Protein AF-A0A3T0RZ66-F1 (afdb_monomer_lite)

Sequence (258 aa):
MSVFRSTRFDDNSTLAEIRDDPDTGTRKLQRGSDPKAVAAVQNALYDLHWAQRFPQENHYPSRLRFVDGDFGPVTAASALALKTRYNIRFPPDDPRGILDGFVGPRTLDRIDRQISHRDDMRVVIISKAGALQDADAPVRLFDEGEEPPPLTPWLGTGPYLYWWTNWDDPTGTVTGLIVAGAADDVFEVHGPILQTWWQAQGAGGPFGPATSDVEPDGSGGFRSTFVNGSISVDPSATVTVKLGPVAYQPPGDDAVFA

InterPro domains:
  IPR036366 PGBD superfamily [G3DSA:1.10.101.10] (21-120)

pLDDT: mean 75.62, std 19.69, range [24.58, 97.19]

Structure (mmCIF, N/CA/C/O backbone):
data_AF-A0A3T0RZ66-F1
#
_entry.id   AF-A0A3T0RZ66-F1
#
loop_
_atom_site.group_PDB
_atom_site.id
_atom_site.type_symbol
_atom_site.label_atom_id
_atom_site.label_alt_id
_atom_site.label_comp_id
_atom_site.label_asym_id
_atom_site.label_entity_id
_atom_site.label_seq_id
_atom_site.pdbx_PDB_ins_code
_atom_site.Cartn_x
_atom_site.Cartn_y
_atom_site.Cartn_z
_atom_site.occupancy
_atom_site.B_iso_or_equiv
_atom_site.auth_seq_id
_atom_site.auth_comp_id
_atom_site.auth_asym_id
_atom_site.auth_atom_id
_atom_site.pdbx_PDB_model_num
ATOM 1 N N . MET A 1 1 ? -19.093 -15.865 11.563 1.00 58.44 1 MET A N 1
ATOM 2 C CA . MET A 1 1 ? -18.140 -14.818 11.986 1.00 58.44 1 MET A CA 1
ATOM 3 C C . MET A 1 1 ? -17.212 -14.574 10.817 1.00 58.44 1 MET A C 1
ATOM 5 O O . MET A 1 1 ? -16.774 -15.560 10.231 1.00 58.44 1 MET A O 1
ATOM 9 N N . SER A 1 2 ? -17.008 -13.319 10.409 1.00 72.50 2 SER A N 1
ATOM 10 C CA . SER A 1 2 ? -15.963 -13.023 9.424 1.00 72.50 2 SER A CA 1
ATOM 11 C C . SER A 1 2 ? -14.600 -13.168 10.105 1.00 72.50 2 SER A C 1
ATOM 13 O O . SER A 1 2 ? -14.517 -13.134 11.329 1.00 72.50 2 SER A O 1
ATOM 15 N N . VAL A 1 3 ? -13.547 -13.418 9.337 1.00 87.19 3 VAL A N 1
ATOM 16 C CA . VAL A 1 3 ? -12.165 -13.486 9.837 1.00 87.19 3 VAL A CA 1
ATOM 17 C C . VAL A 1 3 ? -11.423 -12.280 9.268 1.00 87.19 3 VAL A C 1
ATOM 19 O O . VAL A 1 3 ? -11.844 -11.736 8.242 1.00 87.19 3 VAL A O 1
ATOM 22 N N . PHE A 1 4 ? -10.375 -11.817 9.949 1.00 92.69 4 PHE A N 1
ATOM 23 C CA . PHE A 1 4 ? -9.489 -10.816 9.360 1.00 92.69 4 PHE A CA 1
ATOM 24 C C . PHE A 1 4 ? -8.801 -11.384 8.119 1.00 92.69 4 PHE A C 1
ATOM 26 O O . PHE A 1 4 ? -8.606 -12.593 7.999 1.00 92.69 4 PHE A O 1
ATOM 33 N N . ARG A 1 5 ? -8.484 -10.510 7.164 1.00 92.75 5 ARG A N 1
ATOM 34 C CA . ARG A 1 5 ? -7.697 -10.890 5.984 1.00 92.75 5 ARG A CA 1
ATOM 35 C C . ARG A 1 5 ? -6.219 -10.934 6.340 1.00 92.75 5 ARG A C 1
ATOM 37 O O . ARG A 1 5 ? -5.508 -11.829 5.904 1.00 92.75 5 ARG A O 1
ATOM 44 N N . SER A 1 6 ? -5.778 -9.981 7.158 1.00 88.12 6 SER A N 1
ATOM 45 C CA . SER A 1 6 ? -4.421 -9.943 7.676 1.00 88.12 6 SER A CA 1
ATOM 46 C C . SER A 1 6 ? -4.288 -10.765 8.951 1.00 88.12 6 SER A C 1
ATOM 48 O O . SER A 1 6 ? -4.983 -10.523 9.939 1.00 88.12 6 SER A O 1
ATOM 50 N N . THR A 1 7 ? -3.278 -11.631 8.975 1.00 91.12 7 THR A N 1
ATOM 51 C CA . THR A 1 7 ? -2.904 -12.411 10.164 1.00 91.12 7 THR A CA 1
ATOM 52 C C . THR A 1 7 ? -2.431 -11.548 11.334 1.00 91.12 7 THR A C 1
ATOM 54 O O . THR A 1 7 ? -2.386 -11.997 12.477 1.00 91.12 7 THR A O 1
ATOM 57 N N . ARG A 1 8 ? -2.122 -10.268 11.086 1.00 88.44 8 ARG A N 1
ATOM 58 C CA . ARG A 1 8 ? -1.682 -9.304 12.107 1.00 88.44 8 ARG A CA 1
ATOM 59 C C . ARG A 1 8 ? -2.741 -9.008 13.171 1.00 88.44 8 ARG A C 1
ATOM 61 O O . ARG A 1 8 ? -2.404 -8.432 14.205 1.00 88.44 8 ARG A O 1
ATOM 68 N N . PHE A 1 9 ? -4.004 -9.350 12.916 1.00 94.00 9 PHE A N 1
ATOM 69 C CA . PHE A 1 9 ? -5.124 -9.087 13.822 1.00 94.00 9 PHE A CA 1
ATOM 70 C C . PHE A 1 9 ? -5.742 -10.355 14.429 1.00 94.00 9 PHE A C 1
ATOM 72 O O . PHE A 1 9 ? -6.618 -10.229 15.286 1.00 94.00 9 PHE A O 1
ATOM 79 N N . ASP A 1 10 ? -5.290 -11.550 14.035 1.00 86.44 10 ASP A N 1
ATOM 80 C CA . ASP A 1 10 ? -5.934 -12.825 14.388 1.00 86.44 10 ASP A CA 1
ATOM 81 C C . ASP A 1 10 ? -5.958 -13.099 15.899 1.00 86.44 10 ASP A C 1
ATOM 83 O O . ASP A 1 10 ? -6.960 -13.579 16.428 1.00 86.44 10 ASP A O 1
ATOM 87 N N . ASP A 1 11 ? -4.907 -12.700 16.617 1.00 87.31 11 ASP A N 1
ATOM 88 C CA . ASP A 1 11 ? -4.775 -12.929 18.062 1.00 87.31 11 ASP A CA 1
ATOM 89 C C . ASP A 1 11 ? -5.405 -11.818 18.928 1.00 87.31 11 ASP A C 1
ATOM 91 O O . ASP A 1 11 ? -5.126 -11.716 20.128 1.00 87.31 11 ASP A O 1
ATOM 95 N N . ASN A 1 12 ? -6.244 -10.948 18.349 1.00 93.50 12 ASN A N 1
ATOM 96 C CA . ASN A 1 12 ? -6.824 -9.810 19.061 1.00 93.50 12 ASN A CA 1
ATOM 97 C C . ASN A 1 12 ? -8.358 -9.873 19.172 1.00 93.50 12 ASN A C 1
ATOM 99 O O . ASN A 1 12 ? -9.094 -9.474 18.267 1.00 93.50 12 ASN A O 1
ATOM 103 N N . SER A 1 13 ? -8.849 -10.302 20.340 1.00 94.06 13 SER A N 1
ATOM 104 C CA . SER A 1 13 ? -10.288 -10.401 20.622 1.00 94.06 13 SER A CA 1
ATOM 105 C C . SER A 1 13 ? -11.006 -9.048 20.587 1.00 94.06 13 SER A C 1
ATOM 107 O O . SER A 1 13 ? -12.122 -8.974 20.083 1.00 94.06 13 SER A O 1
ATOM 109 N N . THR A 1 14 ? -10.368 -7.968 21.054 1.00 95.62 14 THR A N 1
ATOM 110 C CA . THR A 1 14 ?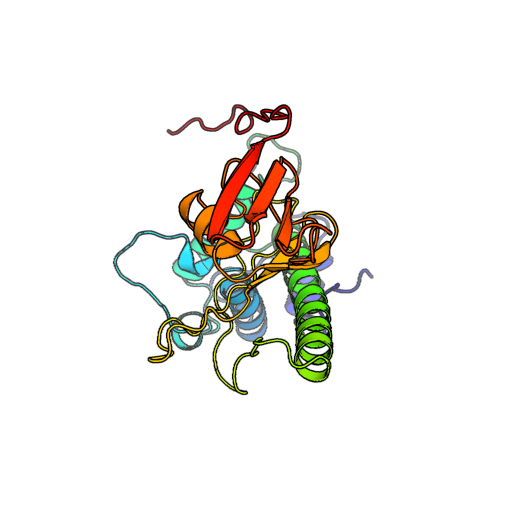 -10.936 -6.608 21.016 1.00 95.62 14 THR A CA 1
ATOM 111 C C . THR A 1 14 ? -11.181 -6.157 19.574 1.00 95.62 14 THR A C 1
ATOM 113 O O . THR A 1 14 ? -12.242 -5.625 19.252 1.00 95.62 14 THR A O 1
ATOM 116 N N . LEU A 1 15 ? -10.217 -6.391 18.678 1.00 96.19 15 LEU A N 1
ATOM 117 C CA . LEU A 1 15 ? -10.375 -6.088 17.257 1.00 96.19 15 LEU A CA 1
ATOM 118 C C . LEU A 1 15 ? -11.465 -6.958 16.626 1.00 96.19 15 LEU A C 1
ATOM 120 O O . LEU A 1 15 ? -12.277 -6.434 15.865 1.00 96.19 15 LEU A O 1
ATOM 124 N N . ALA A 1 16 ? -11.531 -8.249 16.965 1.00 94.75 16 ALA A N 1
ATOM 125 C CA . ALA A 1 16 ? -12.594 -9.133 16.487 1.00 94.75 16 ALA A CA 1
ATOM 126 C C . ALA A 1 16 ? -13.989 -8.636 16.911 1.00 94.75 16 ALA A C 1
ATOM 128 O O . ALA A 1 16 ? -14.910 -8.610 16.096 1.00 94.75 16 ALA A O 1
ATOM 129 N N . GLU A 1 17 ? -14.137 -8.157 18.149 1.00 94.06 17 GLU A N 1
ATOM 130 C CA . GLU A 1 17 ? -15.383 -7.559 18.634 1.00 94.06 17 GLU A CA 1
ATOM 131 C C . GLU A 1 17 ? -15.761 -6.275 17.888 1.00 94.06 17 GLU A C 1
ATOM 133 O O . GLU A 1 17 ? -16.946 -6.077 17.610 1.00 94.06 17 GLU A O 1
ATOM 138 N N . ILE A 1 18 ? -14.786 -5.412 17.575 1.00 94.19 18 ILE A N 1
ATOM 139 C CA . ILE A 1 18 ? -14.999 -4.186 16.788 1.00 94.19 18 ILE A CA 1
ATOM 140 C C . ILE A 1 18 ? -15.399 -4.530 15.354 1.00 94.19 18 ILE A C 1
ATOM 142 O O . ILE A 1 18 ? -16.318 -3.918 14.824 1.00 94.19 18 ILE A O 1
ATOM 146 N N . ARG A 1 19 ? -14.733 -5.503 14.727 1.00 92.69 19 ARG A N 1
ATOM 147 C CA . ARG A 1 19 ? -15.047 -5.976 13.370 1.00 92.69 19 ARG A CA 1
ATOM 148 C C . ARG A 1 19 ? -16.477 -6.506 13.275 1.00 92.69 19 ARG A C 1
ATOM 150 O O . ARG A 1 19 ? -17.152 -6.242 12.286 1.00 92.69 19 ARG A O 1
ATOM 157 N N . ASP A 1 20 ? -16.918 -7.250 14.286 1.00 91.69 20 ASP A N 1
ATOM 158 C CA . ASP A 1 20 ? -18.245 -7.870 14.317 1.00 91.69 20 ASP A CA 1
ATOM 159 C C . ASP A 1 20 ? -19.357 -6.898 14.776 1.00 91.69 20 ASP A C 1
ATOM 161 O O . ASP A 1 20 ? -20.523 -7.290 14.863 1.00 91.69 20 ASP A O 1
ATOM 165 N N . ASP A 1 21 ? -19.029 -5.633 15.070 1.00 89.50 21 ASP A N 1
ATOM 166 C CA . ASP A 1 21 ? -20.013 -4.584 15.350 1.00 89.50 21 ASP A CA 1
ATOM 167 C C . ASP A 1 21 ? -20.800 -4.241 14.068 1.00 89.50 21 ASP A C 1
ATOM 169 O O . ASP A 1 21 ? -20.183 -3.928 13.046 1.00 89.50 21 ASP A O 1
ATOM 173 N N . PRO A 1 22 ? -22.149 -4.253 14.086 1.00 86.31 22 PRO A N 1
ATOM 174 C CA . PRO A 1 22 ? -22.967 -3.975 12.905 1.00 86.31 22 PRO A CA 1
ATOM 175 C C . PRO A 1 22 ? -23.057 -2.468 12.589 1.00 86.31 22 PRO A C 1
ATOM 177 O O . PRO A 1 22 ? -24.128 -1.963 12.261 1.00 86.31 22 PRO A O 1
ATOM 180 N N . ASP A 1 23 ? -21.942 -1.743 12.712 1.00 80.81 23 ASP A N 1
ATOM 181 C CA . ASP A 1 23 ? -21.838 -0.289 12.557 1.00 80.81 23 ASP A CA 1
ATOM 182 C C . ASP A 1 23 ? -22.755 0.507 13.513 1.00 80.81 23 ASP A C 1
ATOM 184 O O . ASP A 1 23 ? -23.311 1.549 13.166 1.00 80.81 23 ASP A O 1
ATOM 188 N N . THR A 1 24 ? -22.889 0.050 14.758 1.00 74.94 24 THR A N 1
ATOM 189 C CA . THR A 1 24 ? -23.588 0.763 15.846 1.00 74.94 24 THR A CA 1
ATOM 190 C C . THR A 1 24 ? -22.771 1.911 16.433 1.00 74.94 24 THR A C 1
ATOM 192 O O . THR A 1 24 ? -23.315 2.746 17.155 1.00 74.94 24 THR A O 1
ATOM 195 N N . GLY A 1 25 ? -21.456 1.926 16.183 1.00 69.75 25 GLY A N 1
ATOM 196 C CA . GLY A 1 25 ? -20.501 2.908 16.717 1.00 69.75 25 GLY A CA 1
ATOM 197 C C . GLY A 1 25 ? -20.237 2.796 18.211 1.00 69.75 25 GLY A C 1
ATOM 198 O O . GLY A 1 25 ? -19.578 3.674 18.779 1.00 69.75 25 GLY A O 1
ATOM 199 N N . THR A 1 26 ? -20.738 1.733 18.841 1.00 80.62 26 THR A N 1
ATOM 200 C CA . THR A 1 26 ? -20.499 1.446 20.256 1.00 80.62 26 THR A CA 1
ATOM 201 C C . THR A 1 26 ? -19.140 0.790 20.477 1.00 80.62 26 THR A C 1
ATOM 203 O O . THR A 1 26 ? -18.495 1.076 21.486 1.00 80.62 26 THR A O 1
ATOM 206 N N . ARG A 1 27 ? -18.652 -0.008 19.518 1.00 90.44 27 ARG A N 1
ATOM 207 C CA . ARG A 1 27 ? -17.315 -0.612 19.565 1.00 90.44 27 ARG A CA 1
ATOM 208 C C . ARG A 1 27 ? -16.345 0.118 18.643 1.00 90.44 27 ARG A C 1
ATOM 210 O O . ARG A 1 27 ? -16.499 0.130 17.423 1.00 90.44 27 ARG A O 1
ATOM 217 N N . LYS A 1 28 ? -15.331 0.738 19.244 1.00 93.06 28 LYS A N 1
ATOM 218 C CA . LYS A 1 28 ? -14.259 1.452 18.544 1.00 93.06 28 LYS A CA 1
ATOM 219 C C . LYS A 1 28 ? -13.028 1.596 19.425 1.00 93.06 28 LYS A C 1
ATOM 221 O O . LYS A 1 28 ? -13.154 1.679 20.645 1.00 93.06 28 LYS A O 1
ATOM 226 N N . LEU A 1 29 ? -11.855 1.694 18.804 1.00 96.06 29 LEU A N 1
ATOM 227 C CA . LEU A 1 29 ? -10.650 2.120 19.505 1.00 96.06 29 LEU A CA 1
ATOM 228 C C . LEU A 1 29 ? -10.644 3.638 19.678 1.00 96.06 29 LEU A C 1
ATOM 230 O O . LEU A 1 29 ? -10.873 4.402 18.736 1.00 96.06 29 LEU A O 1
ATOM 234 N N . GLN A 1 30 ? -10.347 4.036 20.904 1.00 94.44 30 GLN A N 1
ATOM 235 C CA . GLN A 1 30 ? -10.211 5.400 21.402 1.00 94.44 30 GLN A CA 1
ATOM 236 C C . GLN A 1 30 ? -9.270 5.401 22.616 1.00 94.44 30 GLN A C 1
ATOM 238 O O . GLN A 1 30 ? -8.826 4.341 23.068 1.00 94.44 30 GLN A O 1
ATOM 243 N N . ARG A 1 31 ? -8.972 6.573 23.186 1.00 94.56 31 ARG A N 1
ATOM 244 C CA . ARG A 1 31 ? -8.114 6.670 24.379 1.00 94.56 31 ARG A CA 1
ATOM 245 C C . ARG A 1 31 ? -8.608 5.749 25.502 1.00 94.56 31 ARG A C 1
ATOM 247 O O . ARG A 1 31 ? -9.796 5.750 25.817 1.00 94.56 31 ARG A O 1
ATOM 254 N N . GLY A 1 32 ? -7.693 4.977 26.092 1.00 93.44 32 GLY A N 1
ATOM 255 C CA . GLY A 1 32 ? -8.003 3.987 27.132 1.00 93.44 32 GLY A CA 1
ATOM 256 C C . GLY A 1 32 ? -8.514 2.632 26.624 1.00 93.44 32 GLY A C 1
ATOM 257 O O . GLY A 1 32 ? -8.898 1.800 27.442 1.00 93.44 32 GLY A O 1
ATOM 258 N N . SER A 1 33 ? -8.531 2.397 25.307 1.00 95.88 33 SER A N 1
ATOM 259 C CA . SER A 1 33 ? -8.786 1.059 24.745 1.00 95.88 33 SER A CA 1
ATOM 260 C C . SER A 1 33 ? -7.652 0.085 25.076 1.00 95.88 33 SER A C 1
ATOM 262 O O . SER A 1 33 ? -6.580 0.504 25.507 1.00 95.88 33 SER A O 1
ATOM 264 N N . ASP A 1 34 ? -7.882 -1.211 24.846 1.00 96.56 34 ASP A N 1
ATOM 265 C CA . ASP A 1 34 ? -6.874 -2.261 25.029 1.00 96.56 34 ASP A CA 1
ATOM 266 C C . ASP A 1 34 ? -5.549 -1.911 24.311 1.00 96.56 34 ASP A C 1
ATOM 268 O O . ASP A 1 34 ? -5.535 -1.827 23.076 1.00 96.56 34 ASP A O 1
ATOM 272 N N . PRO A 1 35 ? -4.429 -1.747 25.045 1.00 96.56 35 PRO A N 1
ATOM 273 C CA . PRO A 1 35 ? -3.154 -1.349 24.458 1.00 96.56 35 PRO A CA 1
ATOM 274 C C . PRO A 1 35 ? -2.642 -2.304 23.380 1.00 96.56 35 PRO A C 1
ATOM 276 O O . PRO A 1 35 ? -1.985 -1.866 22.437 1.00 96.56 35 PRO A O 1
ATOM 279 N N . LYS A 1 36 ? -2.962 -3.605 23.467 1.00 96.12 36 LYS A N 1
ATOM 280 C CA . LYS A 1 36 ? -2.567 -4.574 22.432 1.00 96.12 36 LYS A CA 1
ATOM 281 C C . LYS A 1 36 ? -3.307 -4.326 21.120 1.00 96.12 36 LYS A C 1
ATOM 283 O O . LYS A 1 36 ? -2.689 -4.353 20.057 1.00 96.12 36 LYS A O 1
ATOM 288 N N . ALA A 1 37 ? -4.611 -4.056 21.185 1.00 96.81 37 ALA A N 1
ATOM 289 C CA . ALA A 1 37 ? -5.415 -3.700 20.016 1.00 96.81 37 ALA A CA 1
ATOM 290 C C . ALA A 1 37 ? -4.966 -2.376 19.395 1.00 96.81 37 ALA A C 1
ATOM 292 O O . ALA A 1 37 ? -4.839 -2.273 18.173 1.00 96.81 37 ALA A O 1
ATOM 293 N N . VAL A 1 38 ? -4.662 -1.385 20.236 1.00 97.19 38 VAL A N 1
ATOM 294 C CA . VAL A 1 38 ? -4.124 -0.098 19.786 1.00 97.19 38 VAL A CA 1
ATOM 295 C C . VAL A 1 38 ? -2.776 -0.284 19.093 1.00 97.19 38 VAL A C 1
ATOM 297 O O . VAL A 1 38 ? -2.618 0.183 17.968 1.00 97.19 38 VAL A O 1
ATOM 300 N N . ALA A 1 39 ? -1.841 -1.022 19.696 1.00 95.75 39 ALA A N 1
ATOM 301 C CA . ALA A 1 39 ? -0.525 -1.271 19.111 1.00 95.75 39 ALA A CA 1
ATOM 302 C C . ALA A 1 39 ? -0.612 -2.031 17.776 1.00 95.75 39 ALA A C 1
ATOM 304 O O . ALA A 1 39 ? 0.131 -1.727 16.842 1.00 95.75 39 ALA A O 1
ATOM 305 N N . ALA A 1 40 ? -1.531 -2.992 17.639 1.00 96.00 40 ALA A N 1
ATOM 306 C CA . ALA A 1 40 ? -1.754 -3.691 16.373 1.00 96.00 40 ALA A CA 1
ATOM 307 C C . ALA A 1 40 ? -2.212 -2.725 15.264 1.00 96.00 40 ALA A C 1
ATOM 309 O O . ALA A 1 40 ? -1.664 -2.731 14.159 1.00 96.00 40 ALA A O 1
ATOM 310 N N . VAL A 1 41 ? -3.159 -1.834 15.572 1.00 95.75 41 VAL A N 1
ATOM 311 C CA . VAL A 1 41 ? -3.635 -0.813 14.627 1.00 95.75 41 VAL A CA 1
ATOM 312 C C . VAL A 1 41 ? -2.568 0.244 14.337 1.00 95.75 41 VAL A C 1
ATOM 314 O O . VAL A 1 41 ? -2.421 0.641 13.184 1.00 95.75 41 VAL A O 1
ATOM 317 N N . GLN A 1 42 ? -1.782 0.668 15.328 1.00 93.81 42 GLN A N 1
ATOM 318 C CA . GLN A 1 42 ? -0.644 1.567 15.118 1.00 93.81 42 GLN A CA 1
ATOM 319 C C . GLN A 1 42 ? 0.398 0.933 14.191 1.00 93.81 42 GLN A C 1
ATOM 321 O O . GLN A 1 42 ? 0.810 1.571 13.229 1.00 93.81 42 GLN A O 1
ATOM 326 N N . ASN A 1 43 ? 0.779 -0.332 14.396 1.00 92.06 43 ASN A N 1
ATOM 327 C CA . ASN A 1 43 ? 1.689 -1.020 13.472 1.00 92.06 43 ASN A CA 1
ATOM 328 C C . ASN A 1 43 ? 1.147 -1.006 12.036 1.00 92.06 43 ASN A C 1
ATOM 330 O O . ASN A 1 43 ? 1.879 -0.678 11.106 1.00 92.06 43 ASN A O 1
ATOM 334 N N . ALA A 1 44 ? -0.142 -1.303 11.848 1.00 90.88 44 ALA A N 1
ATOM 335 C CA . ALA A 1 44 ? -0.749 -1.280 10.520 1.00 90.88 44 ALA A CA 1
ATOM 336 C C . ALA A 1 44 ? -0.791 0.136 9.912 1.00 90.88 44 ALA A C 1
ATOM 338 O O . ALA A 1 44 ? -0.443 0.318 8.750 1.00 90.88 44 ALA A O 1
ATOM 339 N N . LEU A 1 45 ? -1.171 1.159 10.685 1.00 88.00 45 LEU A N 1
ATOM 340 C CA . LEU A 1 45 ? -1.187 2.554 10.228 1.00 88.00 45 LEU A CA 1
ATOM 341 C C . LEU A 1 45 ? 0.217 3.077 9.897 1.00 88.00 45 LEU A C 1
ATOM 343 O O . LEU A 1 45 ? 0.365 3.844 8.944 1.00 88.00 45 LEU A O 1
ATOM 347 N N . TYR A 1 46 ? 1.232 2.666 10.658 1.00 85.31 46 TYR A N 1
ATOM 348 C CA . TYR A 1 46 ? 2.631 2.995 10.399 1.00 85.31 46 TYR A CA 1
ATOM 349 C C . TYR A 1 46 ? 3.113 2.353 9.097 1.00 85.31 46 TYR A C 1
ATOM 351 O O . TYR A 1 46 ? 3.618 3.055 8.228 1.00 85.31 46 TYR A O 1
ATOM 359 N N . ASP A 1 47 ? 2.864 1.054 8.914 1.00 80.31 47 ASP A N 1
ATOM 360 C CA . ASP A 1 47 ? 3.264 0.297 7.717 1.00 80.31 47 ASP A CA 1
ATOM 361 C C . ASP A 1 47 ? 2.549 0.747 6.438 1.00 80.31 47 ASP A C 1
ATOM 363 O O . ASP A 1 47 ? 3.051 0.540 5.331 1.00 80.31 47 ASP A O 1
ATOM 367 N N . LEU A 1 48 ? 1.373 1.355 6.592 1.00 79.56 48 LEU A N 1
ATOM 368 C CA . LEU A 1 48 ? 0.605 2.010 5.532 1.00 79.56 48 LEU A CA 1
ATOM 369 C C . LEU A 1 48 ? 0.930 3.509 5.398 1.00 79.56 48 LEU A C 1
ATOM 371 O O . LEU A 1 48 ? 0.286 4.210 4.616 1.00 79.56 48 LEU A O 1
ATOM 375 N N . HIS A 1 49 ? 1.899 4.009 6.170 1.00 77.50 49 HIS A N 1
ATOM 376 C CA . HIS A 1 49 ? 2.394 5.389 6.165 1.00 77.50 49 HIS A CA 1
ATOM 377 C C . HIS A 1 49 ? 1.347 6.458 6.494 1.00 77.50 49 HIS A C 1
ATOM 379 O O . HIS A 1 49 ? 1.560 7.650 6.260 1.00 77.50 49 HIS A O 1
ATOM 385 N N . TRP A 1 50 ? 0.233 6.072 7.116 1.00 80.38 50 TRP A N 1
ATOM 386 C CA . TRP A 1 50 ? -0.770 7.022 7.593 1.00 80.38 50 TRP A CA 1
ATOM 387 C C . TRP A 1 50 ? -0.212 7.943 8.679 1.00 80.38 50 TRP A C 1
ATOM 389 O O . TRP A 1 50 ? -0.584 9.113 8.716 1.00 80.38 50 TRP A O 1
ATOM 399 N N . ALA A 1 51 ? 0.744 7.460 9.478 1.00 73.69 51 ALA A N 1
ATOM 400 C CA . ALA A 1 51 ? 1.441 8.254 10.491 1.00 73.69 51 ALA A CA 1
ATOM 401 C C . ALA A 1 51 ? 2.311 9.388 9.907 1.00 73.69 51 ALA A C 1
ATOM 403 O O . ALA A 1 51 ? 2.578 10.373 10.590 1.00 73.69 51 ALA A O 1
ATOM 404 N N . GLN A 1 52 ? 2.740 9.276 8.644 1.00 70.38 52 GLN A N 1
ATOM 405 C CA . GLN A 1 52 ? 3.689 10.206 8.016 1.00 70.38 52 GLN A CA 1
ATOM 406 C C . GLN A 1 52 ? 3.015 11.304 7.180 1.00 70.38 52 GLN A C 1
ATOM 408 O O . GLN A 1 52 ? 3.685 12.212 6.698 1.00 70.38 52 GLN A O 1
ATOM 413 N N . ARG A 1 53 ? 1.686 11.263 7.011 1.00 66.06 53 ARG A N 1
ATOM 414 C CA . ARG A 1 53 ? 0.940 12.236 6.190 1.00 66.06 53 ARG A CA 1
ATOM 415 C C . ARG A 1 53 ? 0.703 13.594 6.866 1.00 66.06 53 ARG A C 1
ATOM 417 O O . ARG A 1 53 ? 0.032 14.440 6.279 1.00 66.06 53 ARG A O 1
ATOM 424 N N . PHE A 1 54 ? 1.232 13.824 8.069 1.00 62.69 54 PHE A N 1
ATOM 425 C CA . PHE A 1 54 ? 1.019 15.066 8.817 1.00 62.69 54 PHE A CA 1
ATOM 426 C C . PHE A 1 54 ? 2.240 15.992 8.750 1.00 62.69 54 PHE A C 1
ATOM 428 O O . PHE A 1 54 ? 3.319 15.606 9.197 1.00 62.69 54 PHE A O 1
ATOM 435 N N . PRO A 1 55 ? 2.078 17.233 8.256 1.00 48.00 55 PRO A N 1
ATOM 436 C CA . PRO A 1 55 ? 3.178 18.178 8.074 1.00 48.00 55 PRO A CA 1
ATOM 437 C C . PRO A 1 55 ? 3.567 18.967 9.342 1.00 48.00 55 PRO A C 1
ATOM 439 O O . PRO A 1 55 ? 4.043 20.089 9.218 1.00 48.00 55 PRO A O 1
ATOM 442 N N . GLN A 1 56 ? 3.382 18.443 10.562 1.00 47.72 56 GLN A N 1
ATOM 443 C CA . GLN A 1 56 ? 3.746 19.185 11.783 1.00 47.72 56 GLN A CA 1
ATOM 444 C C . GLN A 1 56 ? 4.951 18.610 12.542 1.00 47.72 56 GLN A C 1
ATOM 446 O O . GLN A 1 56 ? 5.110 17.401 12.675 1.00 47.72 56 GLN A O 1
ATOM 451 N N . GLU A 1 57 ? 5.751 19.564 13.030 1.00 43.25 57 GLU A N 1
ATOM 452 C CA . GLU A 1 57 ? 7.028 19.648 13.772 1.00 43.25 57 GLU A CA 1
ATOM 453 C C . GLU A 1 57 ? 7.481 18.504 14.706 1.00 43.25 57 GLU A C 1
ATOM 455 O O . GLU A 1 57 ? 8.590 18.559 15.229 1.00 43.25 57 GLU A O 1
ATOM 460 N N . ASN A 1 58 ? 6.708 17.436 14.880 1.00 44.31 58 ASN A N 1
ATOM 461 C CA . ASN A 1 58 ? 7.092 16.240 15.626 1.00 44.31 58 ASN A CA 1
ATOM 462 C C . ASN A 1 58 ? 7.068 15.026 14.701 1.00 44.31 58 ASN A C 1
ATOM 464 O O . ASN A 1 58 ? 6.224 14.138 14.826 1.00 44.31 58 ASN A O 1
ATOM 468 N N . HIS A 1 59 ? 7.998 14.993 13.745 1.00 52.03 59 HIS A N 1
ATOM 469 C CA . HIS A 1 59 ? 8.264 13.782 12.985 1.00 52.03 59 HIS A CA 1
ATOM 470 C C . HIS A 1 59 ? 8.578 12.655 13.976 1.00 52.03 59 HIS A C 1
ATOM 472 O O . HIS A 1 59 ? 9.578 12.699 14.695 1.00 52.03 59 HIS A O 1
ATOM 478 N N . TYR A 1 60 ? 7.715 11.645 14.021 1.00 56.66 60 TYR A N 1
ATOM 479 C CA . TYR A 1 60 ? 8.011 10.360 14.638 1.00 56.66 60 TYR A CA 1
ATOM 480 C C . TYR A 1 60 ? 8.461 9.414 13.521 1.00 56.66 60 TYR A C 1
ATOM 482 O O . TYR A 1 60 ? 7.658 8.609 13.054 1.00 56.66 60 TYR A O 1
ATOM 490 N N . PRO A 1 61 ? 9.713 9.521 13.028 1.00 58.84 61 PRO A N 1
ATOM 491 C CA . PRO A 1 61 ? 10.182 8.661 11.952 1.00 58.84 61 PRO A CA 1
ATOM 492 C C . PRO A 1 61 ? 10.423 7.230 12.430 1.00 58.84 61 PRO A C 1
ATOM 494 O O . PRO A 1 61 ? 10.656 6.373 11.597 1.00 58.84 61 PRO A O 1
ATOM 497 N N . SER A 1 62 ? 10.412 6.966 13.743 1.00 76.56 62 SER A N 1
ATOM 498 C CA . SER A 1 62 ? 10.628 5.623 14.266 1.00 76.56 62 SER A CA 1
ATOM 499 C C . SER A 1 62 ? 9.327 4.980 14.721 1.00 76.56 62 SER A C 1
ATOM 501 O O . SER A 1 62 ? 8.588 5.528 15.548 1.00 76.56 62 SER A O 1
ATOM 503 N N . ARG A 1 63 ? 9.105 3.751 14.249 1.00 83.75 63 ARG A N 1
ATOM 504 C CA . ARG A 1 63 ? 8.012 2.872 14.675 1.00 83.75 63 ARG A CA 1
ATOM 505 C C . ARG A 1 63 ? 7.896 2.792 16.193 1.00 83.75 63 ARG A C 1
ATOM 507 O O . ARG A 1 63 ? 6.799 2.893 16.726 1.00 83.75 63 ARG A O 1
ATOM 514 N N . LEU A 1 64 ? 9.033 2.703 16.885 1.00 83.25 64 LEU A N 1
ATOM 515 C CA . LEU A 1 64 ? 9.109 2.624 18.348 1.00 83.25 64 LEU A CA 1
ATOM 516 C C . LEU A 1 64 ? 8.428 3.788 19.075 1.00 83.25 64 LEU A C 1
ATOM 518 O O . LEU A 1 64 ? 7.977 3.609 20.199 1.00 83.25 64 LEU A O 1
ATOM 522 N N . ARG A 1 65 ? 8.382 4.983 18.476 1.00 82.62 65 ARG A N 1
ATOM 523 C CA . ARG A 1 65 ? 7.714 6.135 19.093 1.00 82.62 65 ARG A CA 1
ATOM 524 C C . ARG A 1 65 ? 6.236 6.227 18.738 1.00 82.62 65 ARG A C 1
ATOM 526 O O . ARG A 1 65 ? 5.492 6.844 19.485 1.00 82.62 65 ARG A O 1
ATOM 533 N N . PHE A 1 66 ? 5.833 5.671 17.598 1.00 87.25 66 PHE A N 1
ATOM 534 C CA . PHE A 1 66 ? 4.439 5.700 17.162 1.00 87.25 66 PHE A CA 1
ATOM 535 C C . PHE A 1 66 ? 3.623 4.528 17.715 1.00 87.25 66 PHE A C 1
ATOM 537 O O . PHE A 1 66 ? 2.442 4.687 17.994 1.00 87.25 66 PHE A O 1
ATOM 544 N N . VAL A 1 67 ? 4.236 3.353 17.857 1.00 91.06 67 VAL A N 1
ATOM 545 C CA . VAL A 1 67 ? 3.598 2.128 18.351 1.00 91.06 67 VAL A CA 1
ATOM 546 C C . VAL A 1 67 ? 3.831 2.021 19.858 1.00 91.06 67 VAL A C 1
ATOM 548 O O . VAL A 1 67 ? 4.654 1.238 20.327 1.00 91.06 67 VAL A O 1
ATOM 551 N N . ASP A 1 68 ? 3.131 2.856 20.617 1.00 92.12 68 ASP A N 1
ATOM 552 C CA . ASP A 1 68 ? 3.226 2.933 22.080 1.00 92.12 68 ASP A CA 1
ATOM 553 C C . ASP A 1 68 ? 2.056 2.243 22.806 1.00 92.12 68 ASP A C 1
ATOM 555 O O . ASP A 1 68 ? 2.071 2.116 24.031 1.00 92.12 68 ASP A O 1
ATOM 559 N N . GLY A 1 69 ? 1.049 1.771 22.064 1.00 94.69 69 GLY A N 1
ATOM 560 C CA . GLY A 1 69 ? -0.166 1.183 22.621 1.00 94.69 69 GLY A CA 1
ATOM 561 C C . GLY A 1 69 ? -1.122 2.202 23.248 1.00 94.69 69 GLY A C 1
ATOM 562 O O . GLY A 1 69 ? -2.138 1.789 23.808 1.00 94.69 69 GLY A O 1
ATOM 563 N N . ASP A 1 70 ? -0.854 3.510 23.149 1.00 94.12 70 ASP A N 1
ATOM 564 C CA . ASP A 1 70 ? -1.784 4.564 23.557 1.00 94.12 70 ASP A CA 1
ATOM 565 C C . ASP A 1 70 ? -2.507 5.150 22.340 1.00 94.12 70 ASP A C 1
ATOM 567 O O . ASP A 1 70 ? -1.930 5.516 21.313 1.00 94.12 70 ASP A O 1
ATOM 571 N N . PHE A 1 71 ? -3.825 5.288 22.455 1.00 93.50 71 PHE A N 1
ATOM 572 C CA . PHE A 1 71 ? -4.626 5.927 21.417 1.00 93.50 71 PHE A CA 1
ATOM 573 C C . PHE A 1 71 ? -4.566 7.448 21.605 1.00 93.50 71 PHE A C 1
ATOM 575 O O . PHE A 1 71 ? -5.544 8.111 21.969 1.00 93.50 71 PHE A O 1
ATOM 582 N N . GLY A 1 72 ? -3.365 7.986 21.408 1.00 90.56 72 GLY A N 1
ATOM 583 C CA . GLY A 1 72 ? -3.055 9.397 21.547 1.00 90.56 72 GLY A CA 1
ATOM 584 C C . GLY A 1 72 ? -3.483 10.242 20.339 1.00 90.56 72 GLY A C 1
ATOM 585 O O . GLY A 1 72 ? -4.029 9.733 19.353 1.00 90.56 72 GLY A O 1
ATOM 586 N N . PRO A 1 73 ? -3.202 11.558 20.379 1.00 88.56 73 PRO A N 1
ATOM 587 C CA . PRO A 1 73 ? -3.572 12.495 19.318 1.00 88.56 73 PRO A CA 1
ATOM 588 C C . PRO A 1 73 ? -3.041 12.112 17.931 1.00 88.56 73 PRO A C 1
ATOM 590 O O . PRO A 1 73 ? -3.725 12.336 16.938 1.00 88.56 73 PRO A O 1
ATOM 593 N N . VAL A 1 74 ? -1.855 11.501 17.850 1.00 86.00 74 VAL A N 1
ATOM 594 C CA . VAL A 1 74 ? -1.240 11.105 16.571 1.00 86.00 74 VAL A CA 1
ATOM 595 C C . VAL A 1 74 ? -1.953 9.897 15.960 1.00 86.00 74 VAL A C 1
ATOM 597 O O . VAL A 1 74 ? -2.253 9.897 14.764 1.00 86.00 74 VAL A O 1
ATOM 600 N N . THR A 1 75 ? -2.291 8.891 16.773 1.00 91.19 75 THR A N 1
ATOM 601 C CA . THR A 1 75 ? -3.107 7.744 16.345 1.00 91.19 75 THR A CA 1
ATOM 602 C C . THR A 1 75 ? -4.478 8.218 15.864 1.00 91.19 75 THR A C 1
ATOM 604 O O . THR A 1 75 ? -4.920 7.834 14.780 1.00 91.19 75 THR A O 1
ATOM 607 N N . ALA A 1 76 ? -5.108 9.127 16.616 1.00 92.31 76 ALA A N 1
ATOM 608 C CA . ALA A 1 76 ? -6.397 9.710 16.255 1.00 92.31 76 ALA A CA 1
ATOM 609 C C . ALA A 1 76 ? -6.332 10.517 14.948 1.00 92.31 76 ALA A C 1
ATOM 611 O O . ALA A 1 76 ? -7.200 10.369 14.088 1.00 92.31 76 ALA A O 1
ATOM 612 N N . ALA A 1 77 ? -5.289 11.332 14.767 1.00 88.88 77 ALA A N 1
ATOM 613 C CA . ALA A 1 77 ? -5.066 12.072 13.530 1.00 88.88 77 ALA A CA 1
ATOM 614 C C . ALA A 1 77 ? -4.882 11.116 12.344 1.00 88.88 77 ALA A C 1
ATOM 616 O O . ALA A 1 77 ? -5.558 11.272 11.329 1.00 88.88 77 ALA A O 1
ATOM 617 N N . SER A 1 78 ? -4.044 10.085 12.491 1.00 88.06 78 SER A N 1
ATOM 618 C CA . SER A 1 78 ? -3.777 9.076 11.452 1.00 88.06 78 SER A CA 1
ATOM 619 C C . SER A 1 78 ? -5.047 8.349 11.012 1.00 88.06 78 SER A C 1
ATOM 621 O O . SER A 1 78 ? -5.313 8.228 9.814 1.00 88.06 78 SER A O 1
ATOM 623 N N . ALA A 1 79 ? -5.869 7.922 11.973 1.00 91.44 79 ALA A N 1
ATOM 624 C CA . ALA A 1 79 ? -7.167 7.320 11.698 1.00 91.44 79 ALA A CA 1
ATOM 625 C C . ALA A 1 79 ? -8.122 8.309 11.009 1.00 91.44 79 ALA A C 1
ATOM 627 O O . ALA A 1 79 ? -8.783 7.940 10.038 1.00 91.44 79 ALA A O 1
ATOM 628 N N . LEU A 1 80 ? -8.162 9.572 11.451 1.00 90.56 80 LEU A N 1
ATOM 629 C CA . LEU A 1 80 ? -8.977 10.611 10.820 1.00 90.56 80 LEU A CA 1
ATOM 630 C C . LEU A 1 80 ? -8.562 10.846 9.362 1.00 90.56 80 LEU A C 1
ATOM 632 O O . LEU A 1 80 ? -9.427 10.880 8.495 1.00 90.56 80 LEU A O 1
ATOM 636 N N . ALA A 1 81 ? -7.266 10.947 9.058 1.00 85.44 81 ALA A N 1
ATOM 637 C CA . ALA A 1 81 ? -6.795 11.143 7.684 1.00 85.44 81 ALA A CA 1
ATOM 638 C C . ALA A 1 81 ? -7.182 9.980 6.760 1.00 85.44 81 ALA A C 1
ATOM 640 O O . ALA A 1 81 ? -7.625 10.215 5.633 1.00 85.44 81 ALA A O 1
ATOM 641 N N . LEU A 1 82 ? -7.069 8.737 7.242 1.00 87.56 82 LEU A N 1
ATOM 642 C CA . LEU A 1 82 ? -7.539 7.557 6.514 1.00 87.56 82 LEU A CA 1
ATOM 643 C C . LEU A 1 82 ? -9.043 7.652 6.240 1.00 87.56 82 LEU A C 1
ATOM 645 O O . LEU A 1 82 ? -9.481 7.470 5.102 1.00 87.56 82 LEU A O 1
ATOM 649 N N . LYS A 1 83 ? -9.837 7.967 7.267 1.00 89.81 83 LYS A N 1
ATOM 650 C CA . LYS A 1 83 ? -11.295 8.072 7.145 1.00 89.81 83 LYS A CA 1
ATOM 651 C C . LYS A 1 83 ? -11.717 9.194 6.210 1.00 89.81 83 LYS A C 1
ATOM 653 O O . LYS A 1 83 ? -12.579 8.960 5.374 1.00 89.81 83 LYS A O 1
ATOM 658 N N . THR A 1 84 ? -11.087 10.362 6.296 1.00 87.44 84 THR A N 1
ATOM 659 C CA . THR A 1 84 ? -11.320 11.485 5.381 1.00 87.44 84 THR A CA 1
ATOM 660 C C . THR A 1 84 ? -11.001 11.082 3.947 1.00 87.44 84 THR A C 1
ATOM 662 O O . THR A 1 84 ? -11.826 11.288 3.062 1.00 87.44 84 THR A O 1
ATOM 665 N N . ARG A 1 85 ? -9.854 10.427 3.709 1.00 84.38 85 ARG A N 1
ATOM 666 C CA . ARG A 1 85 ? -9.468 9.976 2.363 1.00 84.38 85 ARG A CA 1
ATOM 667 C C . ARG A 1 85 ? -10.488 9.018 1.747 1.00 84.38 85 ARG A C 1
ATOM 669 O O . ARG A 1 85 ? -10.687 9.059 0.538 1.00 84.38 85 ARG A O 1
ATOM 676 N N . TYR A 1 86 ? -11.085 8.146 2.554 1.00 85.56 86 TYR A N 1
ATOM 677 C CA . TYR A 1 86 ? -12.019 7.116 2.091 1.00 85.56 86 TYR A CA 1
ATOM 678 C C . TYR A 1 86 ? -13.484 7.415 2.414 1.00 85.56 86 TYR A C 1
ATOM 680 O O . TYR A 1 86 ? -14.324 6.532 2.267 1.00 85.56 86 TYR A O 1
ATOM 688 N N . ASN A 1 87 ? -13.790 8.642 2.847 1.00 87.62 87 ASN A N 1
ATOM 689 C CA . ASN A 1 87 ? -15.130 9.085 3.225 1.00 87.62 87 ASN A CA 1
ATOM 690 C C . ASN A 1 87 ? -15.848 8.118 4.198 1.00 87.62 87 ASN A C 1
ATOM 692 O O . ASN A 1 87 ? -17.038 7.838 4.058 1.00 87.62 87 ASN A O 1
ATOM 696 N N . ILE A 1 88 ? -15.122 7.572 5.179 1.00 90.00 88 ILE A N 1
ATOM 697 C 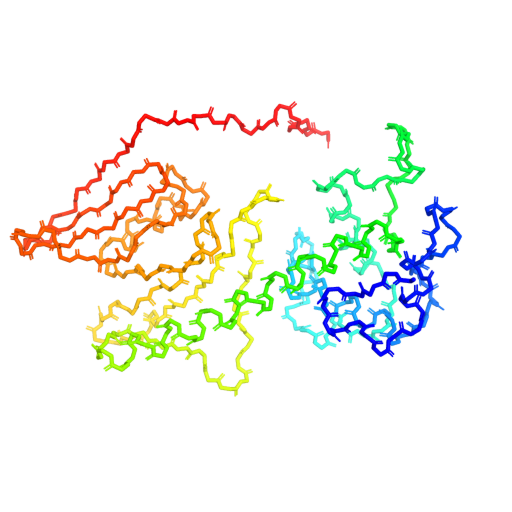CA . ILE A 1 88 ? -15.656 6.599 6.146 1.00 90.00 88 ILE A CA 1
ATOM 698 C C . ILE A 1 88 ? -16.360 7.344 7.285 1.00 90.00 88 ILE A C 1
ATOM 700 O O . ILE A 1 88 ? -15.701 7.865 8.187 1.00 90.00 88 ILE A O 1
ATOM 704 N N . ARG A 1 89 ? -17.696 7.369 7.255 1.00 87.06 89 ARG A N 1
ATOM 705 C CA . ARG A 1 89 ? -18.556 8.127 8.182 1.00 87.06 89 ARG A CA 1
ATOM 706 C C . ARG A 1 89 ? -19.221 7.266 9.247 1.00 87.06 89 ARG A C 1
ATOM 708 O O . ARG A 1 89 ? -19.321 6.046 9.116 1.00 87.06 89 ARG A O 1
ATOM 715 N N . PHE A 1 90 ? -19.708 7.944 10.285 1.00 80.62 90 PHE A N 1
ATOM 716 C CA . PHE A 1 90 ? -20.558 7.364 11.313 1.00 80.62 90 PHE A CA 1
ATOM 717 C C . PHE A 1 90 ? -21.791 8.253 11.609 1.00 80.62 90 PHE A C 1
ATOM 719 O O . PHE A 1 90 ? -21.612 9.359 12.119 1.00 80.62 90 PHE A O 1
ATOM 726 N N . PRO A 1 91 ? -23.038 7.817 11.350 1.00 83.25 91 PRO A N 1
ATOM 727 C CA . PRO A 1 91 ? -23.423 6.539 10.762 1.00 83.25 91 PRO A CA 1
ATOM 728 C C . PRO A 1 91 ? -22.931 6.362 9.312 1.00 83.25 91 PRO A C 1
ATOM 730 O O . PRO A 1 91 ? -22.779 7.349 8.592 1.00 83.25 91 PRO A O 1
ATOM 733 N N . PRO A 1 92 ? -22.715 5.109 8.888 1.00 75.69 92 PRO A N 1
ATOM 734 C CA . PRO A 1 92 ? -22.410 4.667 7.531 1.00 75.69 92 PRO A CA 1
ATOM 735 C C . PRO A 1 92 ? -22.875 5.484 6.327 1.00 75.69 92 PRO A C 1
ATOM 737 O O . PRO A 1 92 ? -22.068 5.826 5.464 1.00 75.69 92 PRO A O 1
ATOM 740 N N . ASP A 1 93 ? -24.182 5.718 6.265 1.00 78.12 93 ASP A N 1
ATOM 741 C CA . ASP A 1 93 ? -24.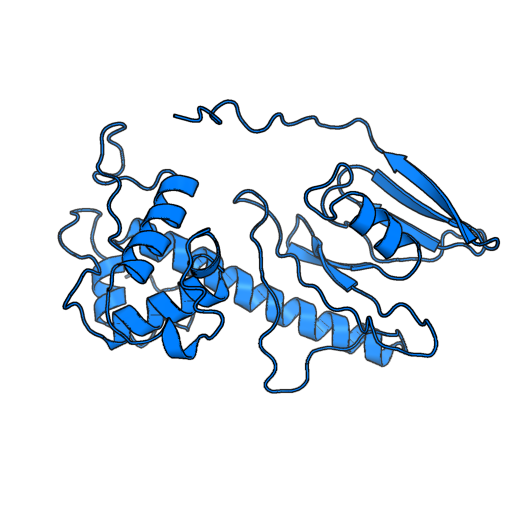885 6.131 5.052 1.00 78.12 93 ASP A CA 1
ATOM 742 C C . ASP A 1 93 ? -25.419 7.562 5.186 1.00 78.12 93 ASP A C 1
ATOM 744 O O . ASP A 1 93 ? -26.120 8.065 4.310 1.00 78.12 93 ASP A O 1
ATOM 748 N N . ASP A 1 94 ? -25.089 8.235 6.293 1.00 77.25 94 ASP A N 1
ATOM 749 C CA . ASP A 1 94 ? -25.434 9.633 6.499 1.00 77.25 94 ASP A CA 1
ATOM 750 C C . ASP A 1 94 ? -24.342 10.521 5.877 1.00 77.25 94 ASP A C 1
ATOM 752 O O . ASP A 1 94 ? -23.206 10.527 6.367 1.00 77.25 94 ASP A O 1
ATOM 756 N N . PRO A 1 95 ? -24.646 11.330 4.843 1.00 78.31 95 PRO A N 1
ATOM 757 C CA . PRO A 1 95 ? -23.687 12.287 4.287 1.00 78.31 95 PRO A CA 1
ATOM 758 C C . PRO A 1 95 ? -23.256 13.358 5.302 1.00 78.31 95 PRO A C 1
ATOM 760 O O . PRO A 1 95 ? -22.241 14.023 5.105 1.00 78.31 95 PRO A O 1
ATOM 763 N N . ARG A 1 96 ? -23.993 13.516 6.407 1.00 80.44 96 ARG A N 1
ATOM 764 C CA . ARG A 1 96 ? -23.654 14.378 7.549 1.00 80.44 96 ARG A CA 1
ATOM 765 C C . ARG A 1 96 ? -23.094 13.592 8.737 1.00 80.44 96 ARG A C 1
ATOM 767 O O . ARG A 1 96 ? -22.876 14.174 9.797 1.00 80.44 96 ARG A O 1
ATOM 774 N N . GLY A 1 97 ? -22.849 12.293 8.558 1.00 80.56 97 GLY A N 1
ATOM 775 C CA . GLY A 1 97 ? -22.232 11.432 9.555 1.00 80.56 97 GLY A CA 1
ATOM 776 C C . GLY A 1 97 ? -20.866 11.963 9.988 1.00 80.56 97 GLY A C 1
ATOM 777 O O . GLY A 1 97 ? -20.133 12.584 9.211 1.00 80.56 97 GLY A O 1
ATOM 778 N N . ILE A 1 98 ? -20.540 11.709 11.249 1.00 83.69 98 ILE A N 1
ATOM 779 C CA . ILE A 1 98 ? -19.354 12.188 11.947 1.00 83.69 98 ILE A CA 1
ATOM 780 C C . ILE A 1 98 ? -18.100 11.546 11.345 1.00 83.69 98 ILE A C 1
ATOM 782 O O . ILE A 1 98 ? -17.998 10.323 11.210 1.00 83.69 98 ILE A O 1
ATOM 786 N N . LEU A 1 99 ? -17.117 12.392 11.043 1.00 87.12 99 LEU A N 1
ATOM 787 C CA . LEU A 1 99 ? -15.729 12.003 10.823 1.00 87.12 99 LEU A CA 1
ATOM 788 C C . LEU A 1 99 ? -14.957 12.258 12.120 1.00 87.12 99 LEU A C 1
ATOM 790 O O . LEU A 1 99 ? -14.571 13.384 12.414 1.00 87.12 99 LEU A O 1
ATOM 794 N N . ASP A 1 100 ? -14.781 11.211 12.921 1.00 87.25 100 ASP A N 1
ATOM 795 C CA . ASP A 1 100 ? -13.934 11.240 14.118 1.00 87.25 100 ASP A CA 1
ATOM 796 C C . ASP A 1 100 ? -12.588 10.535 13.875 1.00 87.25 100 ASP A C 1
ATOM 798 O O . ASP A 1 100 ? -12.411 9.837 12.874 1.00 87.25 100 ASP A O 1
ATOM 802 N N . GLY A 1 101 ? -11.648 10.698 14.806 1.00 87.62 101 GLY A N 1
ATOM 803 C CA . GLY A 1 101 ? -10.358 10.004 14.794 1.00 87.62 101 GLY A CA 1
ATOM 804 C C . GLY A 1 101 ? -10.385 8.599 15.399 1.00 87.62 101 GLY A C 1
ATOM 805 O O . GLY A 1 101 ? -9.326 8.074 15.719 1.00 87.62 101 GLY A O 1
ATOM 806 N N . PHE A 1 102 ? -11.553 7.989 15.615 1.00 93.88 102 PHE A N 1
ATOM 807 C CA . PHE A 1 102 ? -11.656 6.661 16.222 1.00 93.88 102 PHE A CA 1
ATOM 808 C C . PHE A 1 102 ? -11.674 5.548 15.171 1.00 93.88 102 PHE A C 1
ATOM 810 O O . PHE A 1 102 ? -12.112 5.727 14.027 1.00 93.88 102 PHE A O 1
ATOM 817 N N . VAL A 1 103 ? -11.214 4.362 15.578 1.00 94.38 103 VAL A N 1
ATOM 818 C CA . VAL A 1 103 ? -11.157 3.174 14.713 1.00 94.38 103 VAL A CA 1
ATOM 819 C C . VAL A 1 103 ? -12.310 2.243 15.064 1.00 94.38 103 VAL A C 1
ATOM 821 O O . VAL A 1 103 ? -12.225 1.465 16.009 1.00 94.38 103 VAL A O 1
ATOM 824 N N . GLY A 1 104 ? -13.405 2.365 14.315 1.00 94.12 104 GLY A N 1
ATOM 825 C CA . GLY A 1 104 ? -14.547 1.445 14.353 1.00 94.12 104 GLY A CA 1
ATOM 826 C C . GLY A 1 104 ? -14.483 0.368 13.255 1.00 94.12 104 GLY A C 1
ATOM 827 O O . GLY A 1 104 ? -13.502 0.335 12.505 1.00 94.12 104 GLY A O 1
ATOM 828 N N . PRO A 1 105 ? -15.531 -0.466 13.108 1.00 92.62 105 PRO A N 1
ATOM 829 C CA . PRO A 1 105 ? -15.612 -1.578 12.145 1.00 92.62 105 PRO A CA 1
ATOM 830 C C . PRO A 1 105 ? -15.166 -1.229 10.718 1.00 92.62 105 PRO A C 1
ATOM 832 O O . PRO A 1 105 ? -14.256 -1.863 10.192 1.00 92.62 105 PRO A O 1
ATOM 835 N N . ARG A 1 106 ? -15.726 -0.184 10.092 1.00 91.00 106 ARG A N 1
ATOM 836 C CA . ARG A 1 106 ? -15.355 0.212 8.713 1.00 91.00 106 ARG A CA 1
ATOM 837 C C . ARG A 1 106 ? -13.923 0.706 8.570 1.00 91.00 106 ARG A C 1
ATOM 839 O O . ARG A 1 106 ? -13.266 0.414 7.572 1.00 91.00 106 ARG A O 1
ATOM 846 N N . THR A 1 107 ? -13.443 1.467 9.551 1.00 93.19 107 THR A N 1
ATOM 847 C CA . THR A 1 107 ? -12.049 1.923 9.579 1.00 93.19 107 THR A CA 1
ATOM 848 C C . THR A 1 107 ? -11.120 0.717 9.681 1.00 93.19 107 THR A C 1
ATOM 850 O O . THR A 1 107 ? -10.152 0.624 8.931 1.00 93.19 107 THR A O 1
ATOM 853 N N . LEU A 1 108 ? -11.448 -0.229 10.565 1.00 94.19 108 LEU A N 1
ATOM 854 C CA . LEU A 1 108 ? -10.683 -1.450 10.776 1.00 94.19 108 LEU A CA 1
ATOM 855 C C . LEU A 1 108 ? -10.696 -2.360 9.540 1.00 94.19 108 LEU A C 1
ATOM 857 O O . LEU A 1 108 ? -9.632 -2.801 9.126 1.00 94.19 108 LEU A O 1
ATOM 861 N N . ASP A 1 109 ? -11.845 -2.573 8.891 1.00 91.69 109 ASP A N 1
ATOM 862 C CA . ASP A 1 109 ? -11.934 -3.343 7.639 1.00 91.69 109 ASP A CA 1
ATOM 863 C C . ASP A 1 109 ? -11.120 -2.700 6.503 1.00 91.69 109 ASP A C 1
ATOM 865 O O . ASP A 1 109 ? -10.496 -3.402 5.704 1.00 91.69 109 ASP A O 1
ATOM 869 N N . ARG A 1 110 ? -11.071 -1.361 6.428 1.00 90.31 110 ARG A N 1
ATOM 870 C CA . ARG A 1 110 ? -10.217 -0.675 5.448 1.00 90.31 110 ARG A CA 1
ATOM 871 C C . ARG A 1 110 ? -8.737 -0.915 5.736 1.00 90.31 110 ARG A C 1
ATOM 873 O O . ARG A 1 110 ? -7.999 -1.213 4.799 1.00 90.31 110 ARG A O 1
ATOM 880 N N . ILE A 1 111 ? -8.318 -0.797 6.996 1.00 92.25 111 ILE A N 1
ATOM 881 C CA . ILE A 1 111 ? -6.936 -1.066 7.415 1.00 92.25 111 ILE A CA 1
ATOM 882 C C . ILE A 1 111 ? -6.574 -2.529 7.132 1.00 92.25 111 ILE A C 1
ATOM 884 O O . ILE A 1 111 ? -5.550 -2.768 6.504 1.00 92.25 111 ILE A O 1
ATOM 888 N N . ASP A 1 112 ? -7.428 -3.481 7.516 1.00 93.00 112 ASP A N 1
ATOM 889 C CA . ASP A 1 112 ? -7.264 -4.924 7.285 1.00 93.00 112 ASP A CA 1
ATOM 890 C C . ASP A 1 112 ? -7.060 -5.258 5.803 1.00 93.00 112 ASP A C 1
ATOM 892 O O . ASP A 1 112 ? -6.077 -5.901 5.436 1.00 93.00 112 ASP A O 1
ATOM 896 N N . ARG A 1 113 ? -7.922 -4.735 4.922 1.00 88.38 113 ARG A N 1
ATOM 897 C CA . ARG A 1 113 ? -7.761 -4.907 3.470 1.00 88.38 113 ARG A CA 1
ATOM 898 C C . ARG A 1 113 ? -6.436 -4.349 2.963 1.00 88.38 113 ARG A C 1
ATOM 900 O O . ARG A 1 113 ? -5.752 -5.015 2.193 1.00 88.38 113 ARG A O 1
ATOM 907 N N . GLN A 1 114 ? -6.079 -3.133 3.373 1.00 85.81 114 GLN A N 1
ATOM 908 C CA . GLN A 1 114 ? -4.857 -2.486 2.897 1.00 85.81 114 GLN A CA 1
ATOM 909 C C . GLN A 1 114 ? -3.588 -3.156 3.431 1.00 85.81 114 GLN A C 1
ATOM 911 O O . GLN A 1 114 ? -2.595 -3.214 2.711 1.00 85.81 114 GLN A O 1
ATOM 916 N N . ILE A 1 115 ? -3.583 -3.629 4.678 1.00 85.94 115 ILE A N 1
ATOM 917 C CA . ILE A 1 115 ? -2.392 -4.255 5.255 1.00 85.94 115 ILE A CA 1
ATOM 918 C C . ILE A 1 115 ? -2.207 -5.687 4.742 1.00 85.94 115 ILE A C 1
ATOM 920 O O . ILE A 1 115 ? -1.083 -6.051 4.414 1.00 85.94 115 ILE A O 1
ATOM 924 N N . SER A 1 116 ? -3.294 -6.448 4.562 1.00 86.88 116 SER A N 1
ATOM 925 C CA . SER A 1 116 ? -3.258 -7.767 3.911 1.00 86.88 116 SER A CA 1
ATOM 926 C C . SER A 1 116 ? -2.682 -7.663 2.504 1.00 86.88 116 SER A C 1
ATOM 928 O O . SER A 1 116 ? -1.703 -8.324 2.188 1.00 86.88 116 SER A O 1
ATOM 930 N N . HIS A 1 117 ? -3.226 -6.756 1.690 1.00 81.50 117 HIS A N 1
ATOM 931 C CA . HIS A 1 117 ? -2.778 -6.579 0.313 1.00 81.50 117 HIS A CA 1
ATOM 932 C C . HIS A 1 117 ? -1.306 -6.129 0.235 1.00 81.50 117 HIS A C 1
ATOM 934 O O . HIS A 1 117 ? -0.557 -6.589 -0.624 1.00 81.50 117 HIS A O 1
ATOM 940 N N . ARG A 1 118 ? -0.847 -5.296 1.182 1.00 80.81 118 ARG A N 1
ATOM 941 C CA . ARG A 1 118 ? 0.574 -4.940 1.326 1.00 80.81 118 ARG A CA 1
ATOM 942 C C . ARG A 1 118 ? 1.436 -6.173 1.591 1.00 80.81 118 ARG A C 1
ATOM 944 O O . ARG A 1 118 ? 2.509 -6.303 1.006 1.00 80.81 118 ARG A O 1
ATOM 951 N N . ASP A 1 119 ? 1.018 -7.023 2.521 1.00 81.50 119 ASP A N 1
ATOM 952 C CA . ASP A 1 119 ? 1.799 -8.193 2.913 1.00 81.50 119 ASP A CA 1
ATOM 953 C C . ASP A 1 119 ? 1.861 -9.224 1.777 1.00 81.50 119 ASP A C 1
ATOM 955 O O . ASP A 1 119 ? 2.942 -9.748 1.509 1.00 81.50 119 ASP A O 1
ATOM 959 N N . ASP A 1 120 ? 0.766 -9.411 1.034 1.00 82.06 120 ASP A N 1
ATOM 960 C CA . ASP A 1 120 ? 0.736 -10.236 -0.180 1.00 82.06 120 ASP A CA 1
ATOM 961 C C . ASP A 1 120 ? 1.730 -9.711 -1.228 1.00 82.06 120 ASP A C 1
ATOM 963 O O . ASP A 1 120 ? 2.569 -10.452 -1.744 1.00 82.06 120 ASP A O 1
ATOM 967 N N . MET A 1 121 ? 1.715 -8.401 -1.488 1.00 77.94 121 MET A N 1
ATOM 968 C CA . MET A 1 121 ? 2.615 -7.769 -2.459 1.00 77.94 121 MET A CA 1
ATOM 969 C C . MET A 1 121 ? 4.078 -7.828 -2.036 1.00 77.94 121 MET A C 1
ATOM 971 O O . MET A 1 121 ? 4.959 -8.010 -2.877 1.00 77.94 121 MET A O 1
ATOM 975 N N . ARG A 1 122 ? 4.360 -7.782 -0.731 1.00 78.25 122 ARG A N 1
ATOM 976 C CA . ARG A 1 122 ? 5.715 -8.001 -0.218 1.00 78.25 122 ARG A CA 1
ATOM 977 C C . ARG A 1 122 ? 6.249 -9.377 -0.615 1.00 78.25 122 ARG A C 1
ATOM 979 O O . ARG A 1 122 ? 7.408 -9.471 -1.010 1.00 78.25 122 ARG A O 1
ATOM 986 N N . VAL A 1 123 ? 5.430 -10.424 -0.515 1.00 81.12 123 VAL A N 1
ATOM 987 C CA . VAL A 1 123 ? 5.829 -11.791 -0.891 1.00 81.12 123 VAL A CA 1
ATOM 988 C C . VAL A 1 123 ? 6.142 -11.868 -2.383 1.00 81.12 123 VAL A C 1
ATOM 990 O O . VAL A 1 123 ? 7.194 -12.385 -2.761 1.00 81.12 123 VAL A O 1
ATOM 993 N N . VAL A 1 124 ? 5.274 -11.299 -3.223 1.00 82.88 124 VAL A N 1
ATOM 994 C CA . VAL A 1 124 ? 5.461 -11.285 -4.682 1.00 82.88 124 VAL A CA 1
ATOM 995 C C . VAL A 1 124 ? 6.757 -10.559 -5.067 1.00 82.88 124 VAL A C 1
ATOM 997 O O . VAL A 1 124 ? 7.522 -11.043 -5.901 1.00 82.88 124 VAL A O 1
ATOM 1000 N N . ILE A 1 125 ? 7.061 -9.438 -4.415 1.00 78.12 125 ILE A N 1
ATOM 1001 C CA . ILE A 1 125 ? 8.273 -8.653 -4.686 1.00 78.12 125 ILE A CA 1
ATOM 1002 C C . ILE A 1 125 ? 9.535 -9.376 -4.250 1.00 78.12 125 ILE A C 1
ATOM 1004 O O . ILE A 1 125 ? 10.506 -9.392 -5.005 1.00 78.12 125 ILE A O 1
ATOM 1008 N N . ILE A 1 126 ? 9.521 -10.000 -3.069 1.00 79.50 126 ILE A N 1
ATOM 1009 C CA . ILE A 1 126 ? 10.647 -10.818 -2.608 1.00 79.50 126 ILE A CA 1
ATOM 1010 C C . ILE A 1 126 ? 10.902 -11.954 -3.606 1.00 79.50 126 ILE A C 1
ATOM 1012 O O . ILE A 1 126 ? 12.044 -12.174 -4.003 1.00 79.50 126 ILE A O 1
ATOM 1016 N N . SER A 1 127 ? 9.841 -12.621 -4.072 1.00 84.88 127 SER A N 1
ATOM 1017 C CA . SER A 1 127 ? 9.954 -13.680 -5.078 1.00 84.88 127 SER A CA 1
ATOM 1018 C C . SER A 1 127 ? 10.530 -13.171 -6.402 1.00 84.88 127 SER A C 1
ATOM 1020 O O . SER A 1 127 ? 11.396 -13.829 -6.976 1.00 84.88 127 SER A O 1
ATOM 1022 N N . LYS A 1 128 ? 10.073 -12.013 -6.897 1.00 84.19 128 LYS A N 1
ATOM 1023 C CA . LYS A 1 128 ? 10.583 -11.429 -8.146 1.00 84.19 128 LYS A CA 1
ATOM 1024 C C . LYS A 1 128 ? 12.043 -11.017 -8.029 1.00 84.19 128 LYS A C 1
ATOM 1026 O O . LYS A 1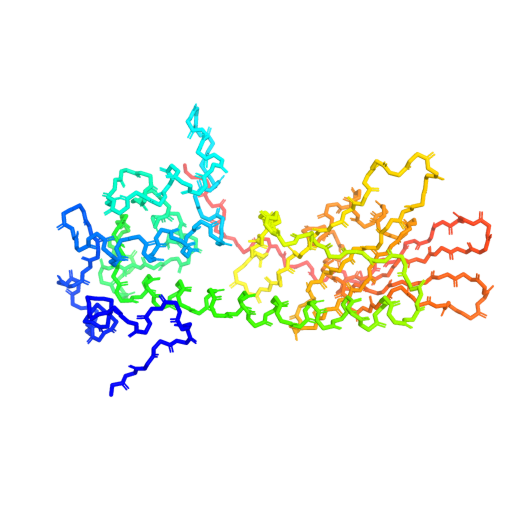 128 ? 12.822 -11.297 -8.933 1.00 84.19 128 LYS A O 1
ATOM 1031 N N . ALA A 1 129 ? 12.420 -10.380 -6.927 1.00 79.06 129 ALA A N 1
ATOM 1032 C CA . ALA A 1 129 ? 13.805 -10.007 -6.698 1.00 79.06 129 ALA A CA 1
ATOM 1033 C C . ALA A 1 129 ? 14.722 -11.234 -6.646 1.00 79.06 129 ALA A C 1
ATOM 1035 O O . ALA A 1 129 ? 15.776 -11.199 -7.269 1.00 79.06 129 ALA A O 1
ATOM 1036 N N . GLY A 1 130 ? 14.297 -12.325 -5.995 1.00 80.88 130 GLY A N 1
ATOM 1037 C CA . GLY A 1 130 ? 15.036 -13.592 -6.012 1.00 80.88 130 GLY A CA 1
ATOM 1038 C C . GLY A 1 130 ? 15.236 -14.131 -7.432 1.00 80.88 130 GLY A C 1
ATOM 1039 O O . GLY A 1 130 ? 16.359 -14.417 -7.825 1.00 80.88 130 GLY A O 1
ATOM 1040 N N . ALA A 1 131 ? 14.176 -14.158 -8.247 1.00 85.38 131 ALA A N 1
ATOM 1041 C CA . ALA A 1 131 ? 14.271 -14.602 -9.641 1.00 85.38 131 ALA A CA 1
ATOM 1042 C C . ALA A 1 131 ? 15.187 -13.711 -10.505 1.00 85.38 131 ALA A C 1
ATOM 1044 O O . ALA A 1 131 ? 15.895 -14.209 -11.376 1.00 85.38 131 ALA A O 1
ATOM 1045 N N . LEU A 1 132 ? 15.182 -12.396 -10.270 1.00 80.69 132 LEU A N 1
ATOM 1046 C CA . LEU A 1 132 ? 16.063 -11.445 -10.952 1.00 80.69 132 LEU A CA 1
ATOM 1047 C C . LEU A 1 132 ? 17.525 -11.631 -10.527 1.00 80.69 132 LEU A C 1
ATOM 1049 O O . LEU A 1 132 ? 18.412 -11.604 -11.375 1.00 80.69 132 LEU A O 1
ATOM 1053 N N . GLN A 1 133 ? 17.776 -11.870 -9.240 1.00 78.31 133 GLN A N 1
ATOM 1054 C CA . GLN A 1 133 ? 19.110 -12.173 -8.715 1.00 78.31 133 GLN A CA 1
ATOM 1055 C C . GLN A 1 133 ? 19.663 -13.489 -9.270 1.00 78.31 133 GLN A C 1
ATOM 1057 O O . GLN A 1 133 ? 20.822 -13.528 -9.671 1.00 78.31 133 GLN A O 1
ATOM 1062 N N . ASP A 1 134 ? 18.832 -14.530 -9.369 1.00 85.25 134 ASP A N 1
ATOM 1063 C CA . ASP A 1 134 ? 19.196 -15.810 -9.996 1.00 85.25 134 ASP A CA 1
ATOM 1064 C C . ASP A 1 134 ? 19.521 -15.662 -11.496 1.00 85.25 134 ASP A C 1
ATOM 1066 O O . ASP A 1 134 ? 20.215 -16.500 -12.071 1.00 85.25 134 ASP A O 1
ATOM 1070 N N . ALA A 1 135 ? 19.029 -14.594 -12.130 1.00 82.38 135 ALA A N 1
ATOM 1071 C CA . ALA A 1 135 ? 19.307 -14.226 -13.517 1.00 82.38 135 ALA A CA 1
ATOM 1072 C C . ALA A 1 135 ? 20.454 -13.203 -13.663 1.00 82.38 135 ALA A C 1
ATOM 1074 O O . ALA A 1 135 ? 20.582 -12.582 -14.719 1.00 82.38 135 ALA A O 1
ATOM 1075 N N . ASP A 1 136 ? 21.263 -13.002 -12.616 1.00 75.38 136 ASP A N 1
ATOM 1076 C CA . ASP A 1 136 ? 22.367 -12.032 -12.556 1.00 75.38 136 ASP A CA 1
ATOM 1077 C C . ASP A 1 136 ? 21.938 -10.566 -12.799 1.00 75.38 136 ASP A C 1
ATOM 1079 O O . ASP A 1 136 ? 22.757 -9.708 -13.148 1.00 75.38 136 ASP A O 1
ATOM 1083 N N . ALA A 1 137 ? 20.657 -10.234 -12.600 1.00 70.12 137 ALA A N 1
ATOM 1084 C CA . ALA A 1 137 ? 20.185 -8.859 -12.708 1.00 70.12 137 ALA A CA 1
ATOM 1085 C C . ALA A 1 137 ? 20.627 -8.031 -11.482 1.00 70.12 137 ALA A C 1
ATOM 1087 O O . ALA A 1 137 ? 20.610 -8.527 -10.349 1.00 70.12 137 ALA A O 1
ATOM 1088 N N . PRO A 1 138 ? 20.980 -6.743 -11.659 1.00 62.72 138 PRO A N 1
ATOM 1089 C CA . PRO A 1 138 ? 21.457 -5.880 -10.581 1.00 62.72 138 PRO A CA 1
ATOM 1090 C C . PRO A 1 138 ? 20.287 -5.378 -9.720 1.00 62.72 138 PRO A C 1
ATOM 1092 O O . PRO A 1 138 ? 19.937 -4.197 -9.737 1.00 62.72 138 PRO A O 1
ATOM 1095 N N . VAL A 1 139 ? 19.677 -6.280 -8.952 1.00 64.56 139 VAL A N 1
ATOM 1096 C CA . VAL A 1 139 ? 18.608 -5.989 -7.988 1.00 64.56 139 VAL A CA 1
ATOM 1097 C C . VAL A 1 139 ? 19.033 -6.483 -6.608 1.00 64.56 139 VAL A C 1
ATOM 1099 O O . VAL A 1 139 ? 19.536 -7.597 -6.458 1.00 64.56 139 VAL A O 1
ATOM 1102 N N . ARG A 1 140 ? 18.832 -5.670 -5.566 1.00 59.09 140 ARG A N 1
ATOM 1103 C CA . ARG A 1 140 ? 19.005 -6.101 -4.172 1.00 59.09 140 ARG A CA 1
ATOM 1104 C C . ARG A 1 140 ? 17.757 -5.785 -3.362 1.00 59.09 140 ARG A C 1
ATOM 1106 O O . ARG A 1 140 ? 17.146 -4.735 -3.527 1.00 59.09 140 ARG A O 1
ATOM 1113 N N . LEU A 1 141 ? 17.390 -6.724 -2.498 1.00 56.91 141 LEU A N 1
ATOM 1114 C CA . LEU A 1 141 ? 16.437 -6.500 -1.416 1.00 56.91 141 LEU A CA 1
ATOM 1115 C C . LEU A 1 141 ? 17.188 -5.949 -0.192 1.00 56.91 141 LEU A C 1
ATOM 1117 O O . LEU A 1 141 ? 18.401 -6.121 -0.097 1.00 56.91 141 LEU A O 1
ATOM 1121 N N . PHE A 1 142 ? 16.467 -5.313 0.735 1.00 52.31 142 PHE A N 1
ATOM 1122 C CA . PHE A 1 142 ? 16.978 -4.925 2.057 1.00 52.31 142 PHE A CA 1
ATOM 1123 C C . PHE A 1 142 ? 17.670 -6.090 2.776 1.00 52.31 142 PHE A C 1
ATOM 1125 O O . PHE A 1 142 ? 17.209 -7.231 2.675 1.00 52.31 142 PHE A O 1
ATOM 1132 N N . ASP A 1 143 ? 18.697 -5.782 3.570 1.00 42.47 143 ASP A N 1
ATOM 1133 C CA . ASP A 1 143 ? 19.194 -6.708 4.588 1.00 42.47 143 ASP A CA 1
ATOM 1134 C C . ASP A 1 143 ? 18.107 -6.941 5.659 1.00 42.47 143 ASP A C 1
ATOM 1136 O O . ASP A 1 143 ? 17.247 -6.086 5.913 1.00 42.47 143 ASP A O 1
ATOM 1140 N N . GLU A 1 144 ? 18.123 -8.110 6.306 1.00 36.84 144 GLU A N 1
ATOM 1141 C CA . GLU A 1 144 ? 17.230 -8.405 7.432 1.00 36.84 144 GLU A CA 1
ATOM 1142 C C . GLU A 1 144 ? 17.392 -7.343 8.538 1.00 36.84 144 GLU A C 1
ATOM 1144 O O . GLU A 1 144 ? 18.372 -7.342 9.279 1.00 36.84 144 GLU A O 1
ATOM 1149 N N . GLY A 1 145 ? 16.419 -6.435 8.669 1.00 37.78 145 GLY A N 1
ATOM 1150 C CA . GLY A 1 145 ? 16.384 -5.427 9.737 1.00 37.78 145 GLY A CA 1
ATOM 1151 C C . GLY A 1 145 ? 16.235 -3.978 9.274 1.00 37.78 145 GLY A C 1
ATOM 1152 O O . GLY A 1 145 ? 15.938 -3.123 10.107 1.00 37.78 145 GLY A O 1
ATOM 1153 N N . GLU A 1 146 ? 16.368 -3.689 7.978 1.00 46.91 146 GLU A N 1
ATOM 1154 C CA . GLU A 1 146 ? 16.061 -2.360 7.438 1.00 46.91 146 GLU A CA 1
ATOM 1155 C C . GLU A 1 146 ? 14.548 -2.224 7.176 1.00 46.91 146 GLU A C 1
ATOM 1157 O O . GLU A 1 146 ? 13.914 -3.104 6.585 1.00 46.91 146 GLU A O 1
ATOM 1162 N N . GLU A 1 147 ? 13.927 -1.142 7.670 1.00 47.00 147 GLU A N 1
ATOM 1163 C CA . GLU A 1 147 ? 12.504 -0.883 7.416 1.00 47.00 147 GLU A CA 1
ATOM 1164 C C . GLU A 1 147 ? 12.316 -0.595 5.915 1.00 47.00 147 GLU A C 1
ATOM 1166 O O . GLU A 1 147 ? 12.914 0.358 5.407 1.00 47.00 147 GLU A O 1
ATOM 1171 N N . PRO A 1 148 ? 11.497 -1.382 5.186 1.00 45.59 148 PRO A N 1
ATOM 1172 C CA . PRO A 1 148 ? 11.240 -1.107 3.782 1.00 45.59 148 PRO A CA 1
ATOM 1173 C C . PRO A 1 148 ? 10.606 0.282 3.661 1.00 45.59 148 PRO A C 1
ATOM 1175 O O . PRO A 1 148 ? 9.771 0.654 4.495 1.00 45.59 148 PRO A O 1
ATOM 1178 N N . PRO A 1 149 ? 10.974 1.061 2.642 1.00 42.78 149 PRO A N 1
ATOM 1179 C CA . PRO A 1 149 ? 10.554 2.432 2.548 1.00 42.78 149 PRO A CA 1
ATOM 1180 C C . PRO A 1 149 ? 9.100 2.510 2.056 1.00 42.78 149 PRO A C 1
ATOM 1182 O O . PRO A 1 149 ? 8.491 1.488 1.717 1.00 42.78 149 PRO A O 1
ATOM 1185 N N . PRO A 1 150 ? 8.501 3.713 2.061 1.00 43.91 150 PRO A N 1
ATOM 1186 C CA . PRO A 1 150 ? 7.061 3.848 2.098 1.00 43.91 150 PRO A CA 1
ATOM 1187 C C . PRO A 1 150 ? 6.290 3.159 0.990 1.00 43.91 150 PRO A C 1
ATOM 1189 O O . PRO A 1 150 ? 6.407 3.518 -0.180 1.00 43.91 150 PRO A O 1
ATOM 1192 N N . LEU A 1 151 ? 5.367 2.292 1.400 1.00 47.94 151 LEU A N 1
ATOM 1193 C CA . LEU A 1 151 ? 4.249 1.901 0.561 1.00 47.94 151 LEU A CA 1
ATOM 1194 C C . LEU A 1 151 ? 3.238 3.031 0.555 1.00 47.94 151 LEU A C 1
ATOM 1196 O O . LEU A 1 151 ? 2.381 3.134 1.433 1.00 47.94 151 LEU A O 1
ATOM 1200 N N . THR A 1 152 ? 3.343 3.903 -0.439 1.00 45.88 152 THR A N 1
ATOM 1201 C CA . THR A 1 152 ? 2.339 4.942 -0.642 1.00 45.88 152 THR A CA 1
ATOM 1202 C C . THR A 1 152 ? 1.235 4.348 -1.516 1.00 45.88 152 THR A C 1
ATOM 1204 O O . THR A 1 152 ? 1.484 4.137 -2.700 1.00 45.88 152 THR A O 1
ATOM 1207 N N . PRO A 1 153 ? 0.026 4.056 -0.994 1.00 42.75 153 PRO A N 1
ATOM 1208 C CA . PRO A 1 153 ? -1.082 3.650 -1.851 1.00 42.75 153 PRO A CA 1
ATOM 1209 C C . PRO A 1 153 ? -1.387 4.796 -2.817 1.00 42.75 153 PRO A C 1
ATOM 1211 O O . PRO A 1 153 ? -1.774 5.893 -2.385 1.00 42.75 153 PRO A O 1
ATOM 1214 N N . TRP A 1 154 ? -1.205 4.558 -4.115 1.00 40.72 154 TRP A N 1
ATOM 1215 C CA . TRP A 1 154 ? -1.571 5.531 -5.130 1.00 40.72 154 TRP A CA 1
ATOM 1216 C C . TRP A 1 154 ? -3.096 5.573 -5.252 1.00 40.72 154 TRP A C 1
ATOM 1218 O O . TRP A 1 154 ? -3.772 4.587 -5.536 1.00 40.72 154 TRP A O 1
ATOM 1228 N N . LEU A 1 155 ? -3.651 6.742 -4.939 1.00 37.81 155 LEU A N 1
ATOM 1229 C CA . LEU A 1 155 ? -5.041 7.141 -5.161 1.00 37.81 155 LEU A CA 1
ATOM 1230 C C . LEU A 1 155 ? -6.170 6.217 -4.658 1.00 37.81 155 LEU A C 1
ATOM 1232 O O . LEU A 1 155 ? -7.331 6.535 -4.879 1.00 37.81 155 LEU A O 1
ATOM 1236 N N . GLY A 1 156 ? -5.903 5.204 -3.835 1.00 35.75 156 GLY A N 1
ATOM 1237 C CA . GLY A 1 156 ? -6.947 4.469 -3.108 1.00 35.75 156 GLY A CA 1
ATOM 1238 C C . GLY A 1 156 ? -7.544 3.255 -3.826 1.00 35.75 156 GLY A C 1
ATOM 1239 O O . GLY A 1 156 ? -8.387 2.586 -3.220 1.00 35.75 156 GLY A O 1
ATOM 1240 N N . THR A 1 157 ? -7.074 2.933 -5.034 1.00 33.44 157 THR A N 1
ATOM 1241 C CA . THR A 1 157 ? -7.470 1.740 -5.812 1.00 33.44 157 THR A CA 1
ATOM 1242 C C . THR A 1 157 ? -6.321 1.099 -6.614 1.00 33.44 157 THR A C 1
ATOM 1244 O O . THR A 1 157 ? -6.595 0.229 -7.428 1.00 33.44 157 THR A O 1
ATOM 1247 N N . GLY A 1 158 ? -5.057 1.502 -6.430 1.00 32.16 158 GLY A N 1
ATOM 1248 C CA . GLY A 1 158 ? -3.923 1.011 -7.229 1.00 32.16 158 GLY A CA 1
ATOM 1249 C C . GLY A 1 158 ? -2.563 1.326 -6.589 1.00 32.16 158 GLY A C 1
ATOM 1250 O O . GLY A 1 158 ? -2.513 1.904 -5.503 1.00 32.16 158 GLY A O 1
ATOM 1251 N N . PRO A 1 159 ? -1.456 0.926 -7.223 1.00 37.44 159 PRO A N 1
ATOM 1252 C CA . PRO A 1 159 ? -0.585 -0.122 -6.700 1.00 37.44 159 PRO A CA 1
ATOM 1253 C C . PRO A 1 159 ? 0.483 0.360 -5.717 1.00 37.44 159 PRO A C 1
ATOM 1255 O O . PRO A 1 159 ? 0.745 1.556 -5.575 1.00 37.44 159 PRO A O 1
ATOM 1258 N N . TYR A 1 160 ? 1.094 -0.591 -5.012 1.00 43.53 160 TYR A N 1
ATOM 1259 C CA . TYR A 1 160 ? 2.172 -0.315 -4.072 1.00 43.53 160 TYR A CA 1
ATOM 1260 C C . TYR A 1 160 ? 3.470 0.023 -4.797 1.00 43.53 160 TYR A C 1
ATOM 1262 O O . TYR A 1 160 ? 4.108 -0.822 -5.421 1.00 43.53 160 TYR A O 1
ATOM 1270 N N . LEU A 1 161 ? 3.918 1.263 -4.651 1.00 43.19 161 LEU A N 1
ATOM 1271 C CA . LEU A 1 161 ? 5.277 1.607 -5.025 1.00 43.19 161 LEU A CA 1
ATOM 1272 C C . LEU A 1 161 ? 6.227 1.009 -3.987 1.00 43.19 161 LEU A C 1
ATOM 1274 O O . LEU A 1 161 ? 6.323 1.508 -2.868 1.00 43.19 161 LEU A O 1
ATOM 1278 N N . TYR A 1 162 ? 6.914 -0.059 -4.366 1.00 44.53 162 TYR A N 1
ATOM 1279 C CA . TYR A 1 162 ? 8.148 -0.437 -3.704 1.00 44.53 162 TYR A CA 1
ATOM 1280 C C . TYR A 1 162 ? 9.273 0.340 -4.363 1.00 44.53 162 TYR A C 1
ATOM 1282 O O . TYR A 1 162 ? 9.253 0.582 -5.572 1.00 44.53 162 TYR A O 1
ATOM 1290 N N . TRP A 1 163 ? 10.221 0.799 -3.551 1.00 46.00 163 TRP A N 1
ATOM 1291 C CA . TRP A 1 163 ? 11.416 1.401 -4.096 1.00 46.00 163 TRP A CA 1
ATOM 1292 C C . TRP A 1 163 ? 12.682 0.938 -3.410 1.00 46.00 163 TRP A C 1
ATOM 1294 O O . TRP A 1 163 ? 12.719 0.740 -2.198 1.00 46.00 163 TRP A O 1
ATOM 1304 N N . TRP A 1 164 ? 13.716 0.766 -4.223 1.00 46.97 164 TRP A N 1
ATOM 1305 C CA . TRP A 1 164 ? 15.086 0.606 -3.796 1.00 46.97 164 TRP A CA 1
ATOM 1306 C C . TRP A 1 164 ? 16.001 1.159 -4.887 1.00 46.97 164 TRP A C 1
ATOM 1308 O O . TRP A 1 164 ? 15.756 0.979 -6.078 1.00 46.97 164 TRP A O 1
ATOM 1318 N N . THR A 1 165 ? 17.039 1.858 -4.454 1.00 40.44 165 THR A N 1
ATOM 1319 C CA . THR A 1 165 ? 18.155 2.310 -5.280 1.00 40.44 165 THR A CA 1
ATOM 1320 C C . THR A 1 165 ? 19.402 2.177 -4.423 1.00 40.44 165 THR A C 1
ATOM 1322 O O . THR A 1 165 ? 19.422 2.731 -3.322 1.00 40.44 165 THR A O 1
ATOM 1325 N N . ASN A 1 166 ? 20.465 1.551 -4.922 1.00 36.38 166 ASN A N 1
ATOM 1326 C CA . ASN A 1 166 ? 21.799 1.857 -4.418 1.00 36.38 166 ASN A CA 1
ATOM 1327 C C . ASN A 1 166 ? 22.207 3.182 -5.078 1.00 36.38 166 ASN A C 1
ATOM 1329 O O . ASN A 1 166 ? 22.802 3.205 -6.151 1.00 36.38 166 ASN A O 1
ATOM 1333 N N . TRP A 1 167 ? 21.790 4.307 -4.487 1.00 36.53 167 TRP A N 1
ATOM 1334 C CA . TRP A 1 167 ? 22.190 5.635 -4.973 1.00 36.53 167 TRP A CA 1
ATOM 1335 C C . TRP A 1 167 ? 23.703 5.863 -4.789 1.00 36.53 167 TRP A C 1
ATOM 1337 O O . TRP A 1 167 ? 24.310 6.625 -5.535 1.00 36.53 167 TRP A O 1
ATOM 1347 N N . ASP A 1 168 ? 24.317 5.132 -3.853 1.00 38.69 168 ASP A N 1
ATOM 1348 C CA . ASP A 1 168 ? 25.723 5.259 -3.468 1.00 38.69 168 ASP A CA 1
ATOM 1349 C C . ASP A 1 168 ? 26.602 4.108 -3.988 1.00 38.69 168 ASP A C 1
ATOM 1351 O O . ASP A 1 168 ? 27.548 3.700 -3.315 1.00 38.69 168 ASP A O 1
ATOM 1355 N N . ASP A 1 169 ? 26.328 3.562 -5.179 1.00 40.59 169 ASP A N 1
ATOM 1356 C CA . ASP A 1 169 ? 27.364 2.785 -5.866 1.00 40.59 169 ASP A CA 1
ATOM 1357 C C . ASP A 1 169 ? 28.365 3.756 -6.533 1.00 40.59 169 ASP A C 1
ATOM 1359 O O . ASP A 1 169 ? 28.023 4.397 -7.535 1.00 40.59 169 ASP A O 1
ATOM 1363 N N . PRO A 1 170 ? 29.615 3.872 -6.036 1.00 37.12 170 PRO A N 1
ATOM 1364 C CA . PRO A 1 170 ? 30.646 4.717 -6.640 1.00 37.12 170 PRO A CA 1
ATOM 1365 C C . PRO A 1 170 ? 31.029 4.296 -8.071 1.00 37.12 170 PRO A C 1
ATOM 1367 O O . PRO A 1 170 ? 31.792 5.009 -8.723 1.00 37.12 170 PRO A O 1
ATOM 1370 N N . THR A 1 171 ? 30.516 3.167 -8.576 1.00 46.31 171 THR A N 1
ATOM 1371 C CA . THR A 1 171 ? 30.680 2.731 -9.971 1.00 46.31 171 THR A CA 1
ATOM 1372 C C . THR A 1 171 ? 29.630 3.299 -10.936 1.00 46.31 171 THR A C 1
ATOM 1374 O O . THR A 1 171 ? 29.811 3.184 -12.147 1.00 46.31 171 THR A O 1
ATOM 1377 N N . GLY A 1 172 ? 28.562 3.942 -10.442 1.00 39.66 172 GLY A N 1
ATOM 1378 C CA . GLY A 1 172 ? 27.501 4.519 -11.280 1.00 39.66 172 GLY A CA 1
ATOM 1379 C C . GLY A 1 172 ? 26.513 3.500 -11.862 1.00 39.66 172 GLY A C 1
ATOM 1380 O O . GLY A 1 172 ? 25.761 3.829 -12.782 1.00 39.66 172 GLY A O 1
ATOM 1381 N N . THR A 1 173 ? 26.495 2.269 -11.346 1.00 45.44 173 THR A N 1
ATOM 1382 C CA . THR A 1 173 ? 25.585 1.216 -11.808 1.00 45.44 173 THR A CA 1
ATOM 1383 C C . THR A 1 173 ? 24.193 1.434 -11.212 1.00 45.44 173 THR A C 1
ATOM 1385 O O . THR A 1 173 ? 23.955 1.165 -10.034 1.00 45.44 173 THR A O 1
ATOM 1388 N N . VAL A 1 174 ? 23.254 1.936 -12.021 1.00 49.38 174 VAL A N 1
ATOM 1389 C CA . VAL A 1 174 ? 21.847 2.074 -11.612 1.00 49.38 174 VAL A CA 1
ATOM 1390 C C . VAL A 1 174 ? 21.304 0.693 -11.264 1.00 49.38 174 VAL A C 1
ATOM 1392 O O . VAL A 1 174 ? 21.180 -0.176 -12.123 1.00 49.38 174 VAL A O 1
ATOM 1395 N N . THR A 1 175 ? 20.984 0.505 -9.994 1.00 57.72 175 THR A N 1
ATOM 1396 C CA . THR A 1 175 ? 20.364 -0.712 -9.476 1.00 57.72 175 THR A CA 1
ATOM 1397 C C . THR A 1 175 ? 18.858 -0.646 -9.704 1.00 57.72 175 THR A C 1
ATOM 1399 O O . THR A 1 175 ? 18.260 0.425 -9.587 1.00 57.72 175 THR A O 1
ATOM 1402 N N . GLY A 1 176 ? 18.264 -1.764 -10.121 1.00 64.00 176 GLY A N 1
ATOM 1403 C CA . GLY A 1 176 ? 16.878 -1.800 -10.583 1.00 64.00 176 GLY A CA 1
ATOM 1404 C C . GLY A 1 176 ? 15.844 -1.566 -9.489 1.00 64.00 176 GLY A C 1
ATOM 1405 O O . GLY A 1 176 ? 16.036 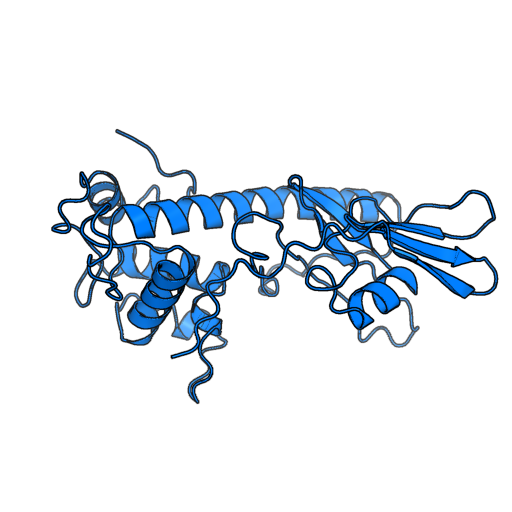-1.944 -8.332 1.00 64.00 176 GLY A O 1
ATOM 1406 N N . LEU A 1 177 ? 14.736 -0.937 -9.882 1.00 72.62 177 LEU A N 1
ATOM 1407 C CA . LEU A 1 177 ? 13.583 -0.621 -9.049 1.00 72.62 177 LEU A CA 1
ATOM 1408 C C . LEU A 1 177 ? 12.466 -1.637 -9.297 1.00 72.62 177 LEU A C 1
ATOM 1410 O O . LEU A 1 177 ? 11.935 -1.683 -10.399 1.00 72.62 177 LEU A O 1
ATOM 1414 N N . ILE A 1 178 ? 12.031 -2.388 -8.282 1.00 72.81 178 ILE A N 1
ATOM 1415 C CA . ILE A 1 178 ? 10.811 -3.207 -8.398 1.00 72.81 178 ILE A CA 1
ATOM 1416 C C . ILE A 1 178 ? 9.602 -2.402 -7.926 1.00 72.81 178 ILE A C 1
ATOM 1418 O O . ILE A 1 178 ? 9.531 -2.014 -6.763 1.00 72.81 178 ILE A O 1
ATOM 1422 N N . VAL A 1 179 ? 8.627 -2.212 -8.810 1.00 68.94 179 VAL A N 1
ATOM 1423 C CA . VAL A 1 179 ? 7.384 -1.464 -8.590 1.00 68.94 179 VAL A CA 1
ATOM 1424 C C . VAL A 1 179 ? 6.195 -2.415 -8.710 1.00 68.94 179 VAL A C 1
ATOM 1426 O O . VAL A 1 179 ? 6.120 -3.152 -9.690 1.00 68.94 179 VAL A O 1
ATOM 1429 N N . ALA A 1 180 ? 5.232 -2.388 -7.780 1.00 67.75 180 ALA A N 1
ATOM 1430 C CA . ALA A 1 180 ? 3.949 -3.041 -8.046 1.00 67.75 180 ALA A CA 1
ATOM 1431 C C . ALA A 1 180 ? 3.135 -2.178 -9.029 1.00 67.75 180 ALA A C 1
ATOM 1433 O O . ALA A 1 180 ? 3.018 -0.959 -8.869 1.00 67.75 180 ALA A O 1
ATOM 1434 N N . GLY A 1 181 ? 2.614 -2.808 -10.076 1.00 63.69 181 GLY A N 1
ATOM 1435 C CA . GLY A 1 181 ? 1.801 -2.238 -11.141 1.00 63.69 181 GLY A CA 1
ATOM 1436 C C . GLY A 1 181 ? 0.299 -2.373 -10.884 1.00 63.69 181 GLY A C 1
ATOM 1437 O O . GLY A 1 181 ? -0.137 -3.028 -9.946 1.00 63.69 181 GLY A O 1
ATOM 1438 N N . ALA A 1 182 ? -0.518 -1.732 -11.726 1.00 57.19 182 ALA A N 1
ATOM 1439 C CA . ALA A 1 182 ? -1.956 -1.515 -11.500 1.00 57.19 182 ALA A CA 1
ATOM 1440 C C . ALA A 1 182 ? -2.840 -2.780 -11.417 1.00 57.19 182 ALA A C 1
ATOM 1442 O O . ALA A 1 182 ? -4.028 -2.656 -11.131 1.00 57.19 182 ALA A O 1
ATOM 1443 N N . ALA A 1 183 ? -2.281 -3.961 -11.675 1.00 63.19 183 ALA A N 1
ATOM 1444 C CA . ALA A 1 183 ? -2.973 -5.248 -11.667 1.00 63.19 183 ALA A CA 1
ATOM 1445 C C . ALA A 1 183 ? -2.401 -6.226 -10.624 1.00 63.19 183 ALA A C 1
ATOM 1447 O O . ALA A 1 183 ? -2.516 -7.432 -10.801 1.00 63.19 183 ALA A O 1
ATOM 1448 N N . ASP A 1 184 ? -1.749 -5.714 -9.577 1.00 68.75 184 ASP A N 1
ATOM 1449 C CA . ASP A 1 184 ? -1.051 -6.502 -8.546 1.00 68.75 184 ASP A CA 1
ATOM 1450 C C . ASP A 1 184 ? 0.159 -7.302 -9.071 1.00 68.75 184 ASP A C 1
ATOM 1452 O O . ASP A 1 184 ? 0.779 -8.076 -8.343 1.00 68.75 184 ASP A O 1
ATOM 1456 N N . ASP A 1 185 ? 0.543 -7.064 -10.325 1.00 77.12 185 ASP A N 1
ATOM 1457 C CA . ASP A 1 185 ? 1.809 -7.511 -10.891 1.00 77.12 185 ASP A CA 1
ATOM 1458 C C . ASP A 1 185 ? 2.962 -6.636 -10.405 1.00 77.12 185 ASP A C 1
ATOM 1460 O O . ASP A 1 185 ? 2.779 -5.507 -9.955 1.00 77.12 185 ASP A O 1
ATOM 1464 N N . VAL A 1 186 ? 4.182 -7.141 -10.524 1.00 82.25 186 VAL A N 1
ATOM 1465 C CA . VAL A 1 186 ? 5.399 -6.447 -10.099 1.00 82.25 186 VAL A CA 1
ATOM 1466 C C . VAL A 1 186 ? 6.356 -6.348 -11.270 1.00 82.25 186 VAL A C 1
ATOM 1468 O O . VAL A 1 186 ? 6.576 -7.329 -11.979 1.00 82.25 186 VAL A O 1
ATOM 1471 N N . PHE A 1 187 ? 6.942 -5.174 -11.468 1.00 85.19 187 PHE A N 1
ATOM 1472 C CA . PHE A 1 187 ? 7.784 -4.869 -12.617 1.00 85.19 187 PHE A CA 1
ATOM 1473 C C . PHE A 1 187 ? 9.089 -4.223 -12.184 1.00 85.19 187 PHE A C 1
ATOM 1475 O O . PHE A 1 187 ? 9.112 -3.356 -11.315 1.00 85.19 187 PHE A O 1
ATOM 1482 N N . GLU A 1 188 ? 10.172 -4.673 -12.788 1.00 86.62 188 GLU A N 1
ATOM 1483 C CA . GLU A 1 188 ? 11.514 -4.155 -12.628 1.00 86.62 188 GLU A CA 1
ATOM 1484 C C . GLU A 1 188 ? 11.740 -3.011 -13.626 1.00 86.62 188 GLU A C 1
ATOM 1486 O O . GLU A 1 188 ? 11.448 -3.123 -14.816 1.00 86.62 188 GLU A O 1
ATOM 1491 N N . VAL A 1 189 ? 12.240 -1.885 -13.126 1.00 83.19 189 VAL A N 1
ATOM 1492 C CA . VAL A 1 189 ? 12.579 -0.702 -13.908 1.00 83.19 189 VAL A CA 1
ATOM 1493 C C . VAL A 1 189 ? 13.962 -0.208 -13.490 1.00 83.19 189 VAL A C 1
ATOM 1495 O O . VAL A 1 189 ? 14.140 0.239 -12.363 1.00 83.19 189 VAL A O 1
ATOM 1498 N N . HIS A 1 190 ? 14.939 -0.204 -14.394 1.00 81.94 190 HIS A N 1
ATOM 1499 C CA . HIS A 1 190 ? 16.303 0.268 -14.117 1.00 81.94 190 HIS A CA 1
ATOM 1500 C C . HIS A 1 190 ? 16.806 1.302 -15.129 1.00 81.94 190 HIS A C 1
ATOM 1502 O O . HIS A 1 190 ? 16.133 1.687 -16.091 1.00 81.94 190 HIS A O 1
ATOM 1508 N N . GLY A 1 191 ? 18.034 1.766 -14.894 1.00 79.94 191 GLY A N 1
ATOM 1509 C CA . GLY A 1 191 ? 18.815 2.546 -15.846 1.00 79.94 191 GLY A CA 1
ATOM 1510 C C . GLY A 1 191 ? 18.186 3.891 -16.240 1.00 79.94 191 GLY A C 1
ATOM 1511 O O . GLY A 1 191 ? 17.454 4.507 -15.458 1.00 79.94 191 GLY A O 1
ATOM 1512 N N . PRO A 1 192 ? 18.455 4.367 -17.472 1.00 83.94 192 PRO A N 1
ATOM 1513 C CA . PRO A 1 192 ? 17.897 5.619 -17.993 1.00 83.94 192 PRO A CA 1
ATOM 1514 C C . PRO A 1 192 ? 16.362 5.642 -18.055 1.00 83.94 192 PRO A C 1
ATOM 1516 O O . PRO A 1 192 ? 15.754 6.711 -17.970 1.00 83.94 192 PRO A O 1
ATOM 1519 N N . ILE A 1 193 ? 15.725 4.471 -18.173 1.00 86.94 193 ILE A N 1
ATOM 1520 C CA . ILE A 1 193 ? 14.264 4.327 -18.148 1.00 86.94 193 ILE A CA 1
ATOM 1521 C C . ILE A 1 193 ? 13.726 4.707 -16.767 1.00 86.94 193 ILE A C 1
ATOM 1523 O O . ILE A 1 193 ? 12.853 5.573 -16.673 1.00 86.94 193 ILE A O 1
ATOM 1527 N N . LEU A 1 194 ? 14.289 4.124 -15.702 1.00 82.75 194 LEU A N 1
ATOM 1528 C CA . LEU A 1 194 ? 13.948 4.466 -14.320 1.00 82.75 194 LEU A CA 1
ATOM 1529 C C . LEU A 1 194 ? 14.155 5.955 -14.049 1.00 82.75 194 LEU A C 1
ATOM 1531 O O . LEU A 1 194 ? 13.257 6.619 -13.535 1.00 82.75 194 LEU A O 1
ATOM 1535 N N . GLN A 1 195 ? 15.318 6.492 -14.422 1.00 81.44 195 GLN A N 1
ATOM 1536 C CA . GLN A 1 195 ? 15.638 7.900 -14.197 1.00 81.44 195 GLN A CA 1
ATOM 1537 C C . GLN A 1 195 ? 14.611 8.826 -14.865 1.00 81.44 195 GLN A C 1
ATOM 1539 O O . GLN A 1 195 ? 14.136 9.773 -14.240 1.00 81.44 195 GLN A O 1
ATOM 1544 N N . THR A 1 196 ? 14.231 8.522 -16.107 1.00 86.69 196 THR A N 1
ATOM 1545 C CA . THR A 1 196 ? 13.239 9.297 -16.865 1.00 86.69 196 THR A CA 1
ATOM 1546 C C . THR A 1 196 ? 11.851 9.204 -16.232 1.00 86.69 196 THR A C 1
ATOM 1548 O O . THR A 1 196 ? 11.181 10.222 -16.056 1.00 86.69 196 THR A O 1
ATOM 1551 N N . TRP A 1 197 ? 11.420 8.001 -15.845 1.00 85.00 197 TRP A N 1
ATOM 1552 C CA . TRP A 1 197 ? 10.135 7.790 -15.178 1.00 85.00 197 TRP A CA 1
ATOM 1553 C C . TRP A 1 197 ? 10.072 8.507 -13.824 1.00 85.00 197 TRP A C 1
ATOM 1555 O O . TRP A 1 197 ? 9.087 9.180 -13.518 1.00 85.00 197 TRP A O 1
ATOM 1565 N N . TRP A 1 198 ? 11.151 8.445 -13.041 1.00 77.94 198 TRP A N 1
ATOM 1566 C CA . TRP A 1 198 ? 11.249 9.101 -11.739 1.00 77.94 198 TRP A CA 1
ATOM 1567 C C . TRP A 1 198 ? 11.238 10.629 -11.848 1.00 77.94 198 TRP A C 1
ATOM 1569 O O . TRP A 1 198 ? 10.493 11.296 -11.130 1.00 77.94 198 TRP A O 1
ATOM 1579 N N . GLN A 1 199 ? 11.996 11.196 -12.794 1.00 79.75 199 GLN A N 1
ATOM 1580 C CA . GLN A 1 199 ? 11.968 12.635 -13.094 1.00 79.75 199 GLN A CA 1
ATOM 1581 C C . GLN A 1 199 ? 10.577 13.111 -13.529 1.00 79.75 199 GLN A C 1
ATOM 1583 O O . GLN A 1 199 ? 10.209 14.258 -13.279 1.00 79.75 199 GLN A O 1
ATOM 1588 N N . ALA A 1 200 ? 9.781 12.221 -14.121 1.00 79.81 200 ALA A N 1
ATOM 1589 C CA . ALA A 1 200 ? 8.391 12.469 -14.465 1.00 79.81 200 ALA A CA 1
ATOM 1590 C C . ALA A 1 200 ? 7.408 12.229 -13.301 1.00 79.81 200 ALA A C 1
ATOM 1592 O O . ALA A 1 200 ? 6.218 12.130 -13.556 1.00 79.81 200 ALA A O 1
ATOM 1593 N N . GLN A 1 201 ? 7.860 12.182 -12.040 1.00 75.12 201 GLN A N 1
ATOM 1594 C CA . GLN A 1 201 ? 7.044 11.926 -10.834 1.00 75.12 201 GLN A CA 1
ATOM 1595 C C . GLN A 1 201 ? 6.571 10.468 -10.659 1.00 75.12 201 GLN A C 1
ATOM 1597 O O . GLN A 1 201 ? 5.631 10.196 -9.906 1.00 75.12 201 GLN A O 1
ATOM 1602 N N . GLY A 1 202 ? 7.234 9.514 -11.317 1.00 76.38 202 GLY A N 1
ATOM 1603 C CA . GLY A 1 202 ? 7.006 8.082 -11.131 1.00 76.38 202 GLY A CA 1
ATOM 1604 C C . GLY A 1 202 ? 5.559 7.662 -11.400 1.00 76.38 202 GLY A C 1
ATOM 1605 O O . GLY A 1 202 ? 4.924 8.124 -12.348 1.00 76.38 202 GLY A O 1
ATOM 1606 N N . ALA A 1 203 ? 5.009 6.807 -10.533 1.00 75.00 203 ALA A N 1
ATOM 1607 C CA . ALA A 1 203 ? 3.645 6.288 -10.676 1.00 75.00 203 ALA A CA 1
ATOM 1608 C C . ALA A 1 203 ? 2.563 7.377 -10.555 1.00 75.00 203 ALA A C 1
ATOM 1610 O O . ALA A 1 203 ? 1.462 7.201 -11.069 1.00 75.00 203 ALA A O 1
ATOM 1611 N N . GLY A 1 204 ? 2.872 8.499 -9.893 1.00 70.06 204 GLY A N 1
ATOM 1612 C CA . GLY A 1 204 ? 1.996 9.672 -9.825 1.00 70.06 204 GLY A CA 1
ATOM 1613 C C . GLY A 1 204 ? 2.085 10.587 -11.047 1.00 70.06 204 GLY A C 1
ATOM 1614 O O . GLY A 1 204 ? 1.299 11.524 -11.161 1.00 70.06 204 GLY A O 1
ATOM 1615 N N . GLY A 1 205 ? 3.039 10.317 -11.935 1.00 75.12 205 GLY A N 1
ATOM 1616 C CA . GLY A 1 205 ? 3.325 11.079 -13.136 1.00 75.12 205 GLY A CA 1
ATOM 1617 C C . GLY A 1 205 ? 2.451 10.738 -14.343 1.00 75.12 205 GLY A C 1
ATOM 1618 O O . GLY A 1 205 ? 1.582 9.866 -14.282 1.00 75.12 205 GLY A O 1
ATOM 1619 N N . PRO A 1 206 ? 2.724 11.368 -15.501 1.00 83.81 206 PRO A N 1
ATOM 1620 C CA . PRO A 1 206 ? 1.951 11.174 -16.726 1.00 83.81 206 PRO A CA 1
ATOM 1621 C C . PRO A 1 206 ? 2.031 9.748 -17.288 1.00 83.81 206 PRO A C 1
ATOM 1623 O O . PRO A 1 206 ? 1.159 9.361 -18.057 1.00 83.81 206 PRO A O 1
ATOM 1626 N N . PHE A 1 207 ? 3.040 8.957 -16.909 1.00 85.12 207 PHE A N 1
ATOM 1627 C CA . PHE A 1 207 ? 3.178 7.560 -17.329 1.00 85.12 207 PHE A CA 1
ATOM 1628 C C . PHE A 1 207 ? 2.280 6.597 -16.545 1.00 85.12 207 PHE A C 1
ATOM 1630 O O . PHE A 1 207 ? 1.869 5.571 -17.088 1.00 85.12 207 PHE A O 1
ATOM 1637 N N . GLY A 1 208 ? 1.962 6.919 -15.289 1.00 80.44 208 GLY A N 1
ATOM 1638 C CA . GLY A 1 208 ? 1.382 5.957 -14.358 1.00 80.44 208 GLY A CA 1
ATOM 1639 C C . GLY A 1 208 ? 2.367 4.843 -13.961 1.00 80.44 208 GLY A C 1
ATOM 1640 O O . GLY A 1 208 ? 3.576 4.952 -14.207 1.00 80.44 208 GLY A O 1
ATOM 1641 N N . PRO A 1 209 ? 1.875 3.775 -13.311 1.00 80.19 209 PRO A N 1
ATOM 1642 C CA . PRO A 1 209 ? 2.702 2.646 -12.899 1.00 80.19 209 PRO A CA 1
ATOM 1643 C C . PRO A 1 209 ? 3.186 1.811 -14.095 1.00 80.19 209 PRO A C 1
ATOM 1645 O O . PRO A 1 209 ? 2.592 1.845 -15.177 1.00 80.19 209 PRO A O 1
ATOM 1648 N N . ALA A 1 210 ? 4.269 1.058 -13.886 1.00 85.25 210 ALA A N 1
ATOM 1649 C CA . ALA A 1 210 ? 4.825 0.141 -14.878 1.00 85.25 210 ALA A CA 1
ATOM 1650 C C . ALA A 1 210 ? 3.863 -1.020 -15.186 1.00 85.25 210 ALA A C 1
ATOM 1652 O O . ALA A 1 210 ? 3.048 -1.415 -14.347 1.00 85.25 210 ALA A O 1
ATOM 1653 N N . THR A 1 211 ? 3.963 -1.536 -16.410 1.00 88.19 211 THR A N 1
ATOM 1654 C CA . THR A 1 211 ? 3.199 -2.680 -16.936 1.00 88.19 211 THR A CA 1
ATOM 1655 C C . THR A 1 211 ? 4.082 -3.723 -17.625 1.00 88.19 211 THR A C 1
ATOM 1657 O O . THR A 1 211 ? 3.565 -4.730 -18.103 1.00 88.19 211 THR A O 1
ATOM 1660 N N . SER A 1 212 ? 5.393 -3.486 -17.701 1.00 89.56 212 SER A N 1
ATOM 1661 C CA . SER A 1 212 ? 6.391 -4.469 -18.120 1.00 89.56 212 SER A CA 1
ATOM 1662 C C . SER A 1 212 ? 7.696 -4.247 -17.368 1.00 89.56 212 SER A C 1
ATOM 1664 O O . SER A 1 212 ? 7.966 -3.135 -16.898 1.00 89.56 212 SER A O 1
ATOM 1666 N N . ASP A 1 213 ? 8.533 -5.280 -17.348 1.00 87.75 213 ASP A N 1
ATOM 1667 C CA . ASP A 1 213 ? 9.939 -5.125 -16.988 1.00 87.75 213 ASP A CA 1
ATOM 1668 C C . ASP A 1 213 ? 10.664 -4.251 -18.022 1.00 87.75 213 ASP A C 1
ATOM 1670 O O . ASP A 1 213 ? 10.112 -3.889 -19.075 1.00 87.75 213 ASP A O 1
ATOM 1674 N N . VAL A 1 214 ? 11.909 -3.888 -17.727 1.00 86.62 214 VAL A N 1
ATOM 1675 C CA . VAL A 1 214 ? 12.826 -3.402 -18.756 1.00 86.62 214 VAL A CA 1
ATOM 1676 C C . VAL A 1 214 ? 13.295 -4.591 -19.586 1.00 86.62 214 VAL A C 1
ATOM 1678 O O . VAL A 1 214 ? 13.980 -5.488 -19.105 1.00 86.62 214 VAL A O 1
ATOM 1681 N N . GLU A 1 215 ? 12.937 -4.574 -20.863 1.00 89.38 215 GLU A N 1
ATOM 1682 C CA . GLU A 1 215 ? 13.164 -5.674 -21.795 1.00 89.38 215 GLU A CA 1
ATOM 1683 C C . GLU A 1 215 ? 13.937 -5.186 -23.032 1.00 89.38 215 GLU A C 1
ATOM 1685 O O . GLU A 1 215 ? 13.824 -4.012 -23.407 1.00 89.38 215 GLU A O 1
ATOM 1690 N N . PRO A 1 216 ? 14.713 -6.055 -23.707 1.00 88.38 216 PRO A N 1
ATOM 1691 C CA . PRO A 1 216 ? 15.328 -5.722 -24.988 1.00 88.38 216 PRO A CA 1
ATOM 1692 C C . PRO A 1 216 ? 14.276 -5.326 -26.033 1.00 88.38 216 PRO A C 1
ATOM 1694 O O . PRO A 1 216 ? 13.281 -6.023 -26.223 1.00 88.38 216 PRO A O 1
ATOM 1697 N N . ASP A 1 217 ? 14.514 -4.245 -26.776 1.00 85.75 217 ASP A N 1
ATOM 1698 C CA . ASP A 1 217 ? 13.557 -3.742 -27.776 1.00 85.75 217 ASP A CA 1
ATOM 1699 C C . ASP A 1 217 ? 13.721 -4.360 -29.181 1.00 85.75 217 ASP A C 1
ATOM 1701 O O . ASP A 1 217 ? 13.009 -3.997 -30.120 1.00 85.75 217 ASP A O 1
ATOM 1705 N N . GLY A 1 218 ? 14.671 -5.289 -29.335 1.00 84.75 218 GLY A N 1
ATOM 1706 C CA . GLY A 1 218 ? 15.016 -5.943 -30.601 1.00 84.75 218 GLY A CA 1
ATOM 1707 C C . GLY A 1 218 ? 15.958 -5.145 -31.514 1.00 84.75 218 GLY A C 1
ATOM 1708 O O . GLY A 1 218 ? 16.421 -5.685 -32.517 1.00 84.75 218 GLY A O 1
ATOM 1709 N N . SER A 1 219 ? 16.290 -3.899 -31.165 1.00 85.94 219 SER A N 1
ATOM 1710 C CA . SER A 1 219 ? 17.247 -3.037 -31.879 1.00 85.94 219 SER A CA 1
ATOM 1711 C C . SER A 1 219 ? 18.608 -2.912 -31.176 1.00 85.94 219 SER A C 1
ATOM 1713 O O . SER A 1 219 ? 19.488 -2.182 -31.630 1.00 85.94 219 SER A O 1
ATOM 1715 N N . GLY A 1 220 ? 18.785 -3.648 -30.075 1.00 81.12 220 GLY A N 1
ATOM 1716 C CA . GLY A 1 220 ? 19.924 -3.526 -29.163 1.00 81.12 220 GLY A CA 1
ATOM 1717 C C . GLY A 1 220 ? 19.708 -2.489 -28.058 1.00 81.12 220 GLY A C 1
ATOM 1718 O O . GLY A 1 220 ? 20.607 -2.287 -27.247 1.00 81.12 220 GLY A O 1
ATOM 1719 N N . GLY A 1 221 ? 18.547 -1.828 -28.041 1.00 89.38 221 GLY A N 1
ATOM 1720 C CA . GLY A 1 221 ? 18.103 -0.964 -26.959 1.00 89.38 221 GLY A CA 1
ATOM 1721 C C . GLY A 1 221 ? 17.239 -1.710 -25.944 1.00 89.38 221 GLY A C 1
ATOM 1722 O O . GLY A 1 221 ? 17.038 -2.926 -26.024 1.00 89.38 221 GLY A O 1
ATOM 1723 N N . PHE A 1 222 ? 16.686 -0.948 -25.007 1.00 90.69 222 PHE A N 1
ATOM 1724 C CA . PHE A 1 222 ? 15.774 -1.434 -23.978 1.00 90.69 222 PHE A CA 1
ATOM 1725 C C . PHE A 1 222 ? 14.486 -0.615 -23.950 1.00 90.69 222 PHE A C 1
ATOM 1727 O O . PHE A 1 222 ? 14.461 0.560 -24.325 1.00 90.69 222 PHE A O 1
ATOM 1734 N N . ARG A 1 223 ? 13.400 -1.217 -23.470 1.00 94.50 223 ARG A N 1
ATOM 1735 C CA . ARG A 1 223 ? 12.089 -0.583 -23.330 1.00 94.50 223 ARG A CA 1
ATOM 1736 C C . ARG A 1 223 ? 11.376 -1.086 -22.082 1.00 94.50 223 ARG A C 1
ATOM 1738 O O . ARG A 1 223 ? 11.470 -2.257 -21.756 1.00 94.50 223 ARG A O 1
ATOM 1745 N N . SER A 1 224 ? 10.596 -0.210 -21.458 1.00 92.31 224 SER A N 1
ATOM 1746 C CA . SER A 1 224 ? 9.546 -0.588 -20.508 1.00 92.31 224 SER A CA 1
ATOM 1747 C C . SER A 1 224 ? 8.241 0.129 -20.859 1.00 92.31 224 SER A C 1
ATOM 1749 O O . SER A 1 224 ? 8.245 1.249 -21.400 1.00 92.31 224 SER A O 1
ATOM 1751 N N . THR A 1 225 ? 7.114 -0.533 -20.613 1.00 92.75 225 THR A N 1
ATOM 1752 C CA . THR A 1 225 ? 5.770 0.022 -20.770 1.00 92.75 225 THR A CA 1
ATOM 1753 C C . THR A 1 225 ? 5.167 0.407 -19.427 1.00 92.75 225 THR A C 1
ATOM 1755 O O . THR A 1 225 ? 5.436 -0.190 -18.390 1.00 92.75 225 THR A O 1
ATOM 1758 N N . PHE A 1 226 ? 4.316 1.422 -19.476 1.00 88.56 226 PHE A N 1
ATOM 1759 C CA . PHE A 1 226 ? 3.574 1.980 -18.358 1.00 88.56 226 PHE A CA 1
ATOM 1760 C C . PHE A 1 226 ? 2.109 2.113 -18.768 1.00 88.56 226 PHE A C 1
ATOM 1762 O O . PHE A 1 226 ? 1.792 2.114 -19.961 1.00 88.56 226 PHE A O 1
ATOM 1769 N N . VAL A 1 227 ? 1.213 2.280 -17.794 1.00 85.25 227 VAL A N 1
ATOM 1770 C CA . VAL A 1 227 ? -0.238 2.398 -18.040 1.00 85.25 227 VAL A CA 1
ATOM 1771 C C . VAL A 1 227 ? -0.560 3.407 -19.149 1.00 85.25 227 VAL A C 1
ATOM 1773 O O . VAL A 1 227 ? -1.388 3.128 -20.013 1.00 85.25 227 VAL A O 1
ATOM 1776 N N . ASN A 1 228 ? 0.129 4.550 -19.164 1.00 86.31 228 ASN A N 1
ATOM 1777 C CA . ASN A 1 228 ? -0.122 5.645 -20.099 1.00 86.31 228 ASN A CA 1
ATOM 1778 C C . ASN A 1 228 ? 1.030 5.879 -21.087 1.00 86.31 228 ASN A C 1
ATOM 1780 O O . ASN A 1 228 ? 1.129 6.965 -21.660 1.00 86.31 228 ASN A O 1
ATOM 1784 N N . GLY A 1 229 ? 1.928 4.914 -21.308 1.00 92.06 229 GLY A N 1
ATOM 1785 C CA . GLY A 1 229 ? 3.024 5.131 -22.250 1.00 92.06 229 GLY A CA 1
ATOM 1786 C C . GLY A 1 229 ? 4.124 4.080 -22.255 1.00 92.06 229 GLY A C 1
ATOM 1787 O O . GLY A 1 229 ? 3.977 2.966 -21.775 1.00 92.06 229 GLY A O 1
ATOM 1788 N N . SER A 1 230 ? 5.259 4.444 -22.834 1.00 94.62 230 SER A N 1
ATOM 1789 C CA . SER A 1 230 ? 6.488 3.664 -22.779 1.00 94.62 230 SER A CA 1
ATOM 1790 C C . SER A 1 230 ? 7.704 4.571 -22.835 1.00 94.62 230 SER A C 1
ATOM 1792 O O . SER A 1 230 ? 7.669 5.626 -23.477 1.00 94.62 230 SER A O 1
ATOM 1794 N N . ILE A 1 231 ? 8.786 4.115 -22.223 1.00 94.56 231 ILE A N 1
ATOM 1795 C CA . ILE A 1 231 ? 10.100 4.746 -22.300 1.00 94.56 231 ILE A CA 1
ATOM 1796 C C . ILE A 1 231 ? 11.051 3.713 -22.902 1.00 94.56 231 ILE A C 1
ATOM 1798 O O . ILE A 1 231 ? 11.046 2.549 -22.498 1.00 94.56 231 ILE A O 1
ATOM 1802 N N . SER A 1 232 ? 11.835 4.133 -23.887 1.00 94.88 232 SER A N 1
ATOM 1803 C CA . SER A 1 232 ? 12.853 3.312 -24.542 1.00 94.88 232 SER A CA 1
ATOM 1804 C C . SER A 1 232 ? 14.196 4.020 -24.506 1.00 94.88 232 SER A C 1
ATOM 1806 O O . SER A 1 232 ? 14.242 5.247 -24.543 1.00 94.88 232 SER A O 1
ATOM 1808 N N . VAL A 1 233 ? 15.280 3.258 -24.462 1.00 90.00 233 VAL A N 1
ATOM 1809 C CA . VAL A 1 233 ? 16.649 3.750 -24.594 1.00 90.00 233 VAL A CA 1
ATOM 1810 C C . VAL A 1 233 ? 17.330 2.972 -25.710 1.00 90.00 233 VAL A C 1
ATOM 1812 O O . VAL A 1 233 ? 17.298 1.745 -25.715 1.00 90.00 233 VAL A O 1
ATOM 1815 N N . ASP A 1 234 ? 17.899 3.679 -26.678 1.00 91.25 234 ASP A N 1
ATOM 1816 C CA . ASP A 1 234 ? 18.602 3.048 -27.793 1.00 91.25 234 ASP A CA 1
ATOM 1817 C C . ASP A 1 234 ? 20.060 2.680 -27.417 1.00 91.25 234 ASP A C 1
ATOM 1819 O O . ASP A 1 234 ? 20.551 3.086 -26.356 1.00 91.25 234 ASP A O 1
ATOM 1823 N N . PRO A 1 235 ? 20.799 1.945 -28.273 1.00 85.62 235 PRO A N 1
ATOM 1824 C CA . PRO A 1 235 ? 22.200 1.596 -28.009 1.00 85.62 235 PRO A CA 1
ATOM 1825 C C . PRO A 1 235 ? 23.148 2.798 -27.852 1.00 85.62 235 PRO A C 1
ATOM 1827 O O . PRO A 1 235 ? 24.250 2.648 -27.330 1.00 85.62 235 PRO A O 1
ATOM 1830 N N . SER A 1 236 ? 22.749 3.985 -28.321 1.00 88.06 236 SER A N 1
ATOM 1831 C CA . SER A 1 236 ? 23.497 5.239 -28.170 1.00 88.06 236 SER A CA 1
ATOM 1832 C C . SER A 1 236 ? 23.149 6.001 -26.885 1.00 88.06 236 SER A C 1
ATOM 1834 O O . SER A 1 236 ? 23.616 7.122 -26.692 1.00 88.06 236 SER A O 1
ATOM 1836 N N . ALA A 1 237 ? 22.353 5.384 -26.004 1.00 81.00 237 ALA A N 1
ATOM 1837 C CA . ALA A 1 237 ? 21.794 5.958 -24.784 1.00 81.00 237 ALA A CA 1
ATOM 1838 C C . ALA A 1 237 ? 20.788 7.102 -25.016 1.00 81.00 237 ALA A C 1
ATOM 1840 O O . ALA A 1 237 ? 20.487 7.865 -24.095 1.00 81.00 237 ALA A O 1
ATOM 1841 N N . THR A 1 238 ? 20.215 7.214 -26.218 1.00 91.50 238 THR A N 1
ATOM 1842 C CA . THR A 1 238 ? 19.148 8.180 -26.494 1.00 91.50 238 THR A CA 1
ATOM 1843 C C . THR A 1 238 ? 17.830 7.666 -25.929 1.00 91.50 238 THR A C 1
ATOM 1845 O O . THR A 1 238 ? 17.334 6.609 -26.323 1.00 91.50 238 THR A O 1
ATOM 1848 N N . VAL A 1 239 ? 17.232 8.440 -25.022 1.00 92.81 239 VAL A N 1
ATOM 1849 C CA . VAL A 1 239 ? 15.923 8.132 -24.440 1.00 92.81 239 VAL A CA 1
ATOM 1850 C C . VAL A 1 239 ? 14.802 8.638 -25.348 1.00 92.81 239 VAL A C 1
ATOM 1852 O O . VAL A 1 239 ? 14.747 9.812 -25.706 1.00 92.81 239 VAL A O 1
ATOM 1855 N N . THR A 1 240 ? 13.860 7.755 -25.671 1.00 94.31 240 THR A N 1
ATOM 1856 C CA . THR A 1 240 ? 12.618 8.069 -26.379 1.00 94.31 240 THR A CA 1
ATOM 1857 C C . THR A 1 240 ? 11.421 7.842 -25.464 1.00 94.31 240 THR A C 1
ATOM 1859 O O . THR A 1 240 ? 11.215 6.749 -24.940 1.00 94.31 240 THR A O 1
ATOM 1862 N N . VAL A 1 241 ? 10.585 8.869 -25.325 1.00 94.88 241 VAL A N 1
ATOM 1863 C CA . VAL A 1 241 ? 9.340 8.829 -24.552 1.0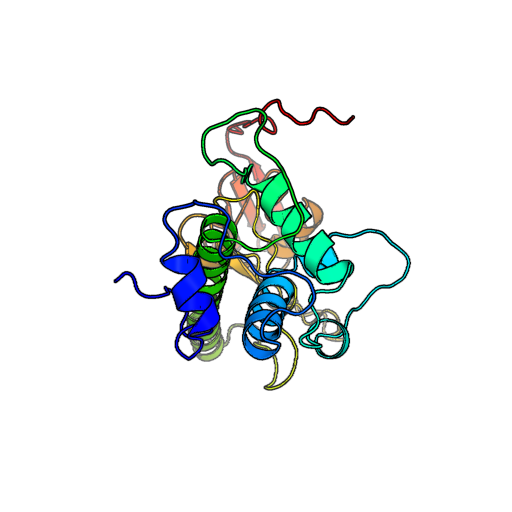0 94.88 241 VAL A CA 1
ATOM 1864 C C . VAL A 1 241 ? 8.145 8.781 -25.498 1.00 94.88 241 VAL A C 1
ATOM 1866 O O . VAL A 1 241 ? 8.044 9.583 -26.426 1.00 94.88 241 VAL A O 1
ATOM 1869 N N . LYS A 1 242 ? 7.206 7.870 -25.239 1.00 92.44 242 LYS A N 1
ATOM 1870 C CA . LYS A 1 242 ? 5.898 7.831 -25.901 1.00 92.44 242 LYS A CA 1
ATOM 1871 C C . LYS A 1 242 ? 4.808 7.815 -24.846 1.00 92.44 242 LYS A C 1
ATOM 1873 O O . LYS A 1 242 ? 4.701 6.846 -24.106 1.00 92.44 242 LYS A O 1
ATOM 1878 N N . LEU A 1 243 ? 3.988 8.856 -24.797 1.00 89.44 243 LEU A N 1
ATOM 1879 C CA . LEU A 1 243 ? 2.751 8.841 -24.021 1.00 89.44 243 LEU A CA 1
ATOM 1880 C C . LEU A 1 243 ? 1.614 8.344 -24.921 1.00 89.44 243 LEU A C 1
ATOM 1882 O O . LEU A 1 243 ? 1.525 8.729 -26.088 1.00 89.44 243 LEU A O 1
ATOM 1886 N N . GLY A 1 244 ? 0.776 7.456 -24.393 1.00 72.31 244 GLY A N 1
ATOM 1887 C CA . GLY A 1 244 ? -0.488 7.084 -25.019 1.00 72.31 244 GLY A CA 1
ATOM 1888 C C . GLY A 1 244 ? -1.478 8.256 -24.997 1.00 72.31 244 GLY A C 1
ATOM 1889 O O . GLY A 1 244 ? -1.198 9.289 -24.381 1.00 72.31 244 GLY A O 1
ATOM 1890 N N . PRO A 1 245 ? -2.649 8.130 -25.651 1.00 59.62 245 PRO A N 1
ATOM 1891 C CA . PRO A 1 245 ? -3.732 9.076 -25.427 1.00 59.62 245 PRO A CA 1
ATOM 1892 C C . PRO A 1 245 ? -4.058 9.042 -23.935 1.00 59.62 245 PRO A C 1
ATOM 1894 O O . PRO A 1 245 ? -4.517 8.026 -23.419 1.00 59.62 245 PRO A O 1
ATOM 1897 N N . VAL A 1 246 ? -3.740 10.131 -23.236 1.00 50.25 246 VAL A N 1
ATOM 1898 C CA . VAL A 1 246 ? -3.981 10.259 -21.802 1.00 50.25 246 VAL A CA 1
ATOM 1899 C C . VAL A 1 246 ? -5.473 10.020 -21.597 1.00 50.25 246 VAL A C 1
ATOM 1901 O O . VAL A 1 246 ? -6.293 10.834 -22.027 1.00 50.25 246 VAL A O 1
ATOM 1904 N N . ALA A 1 247 ? -5.849 8.921 -20.940 1.00 38.91 247 ALA A N 1
ATOM 1905 C CA . ALA A 1 247 ? -7.118 8.900 -20.237 1.00 38.91 247 ALA A CA 1
ATOM 1906 C C . ALA A 1 247 ? -6.930 9.881 -19.082 1.00 38.91 247 ALA A C 1
ATOM 1908 O O . ALA A 1 247 ? -6.507 9.512 -17.990 1.00 38.91 247 ALA A O 1
ATOM 1909 N N . TYR A 1 248 ? -7.115 11.168 -19.368 1.00 37.12 248 TYR A N 1
ATOM 1910 C CA . TYR A 1 248 ? -7.180 12.193 -18.350 1.00 37.12 248 TYR A CA 1
ATOM 1911 C C . TYR A 1 248 ? -8.378 11.816 -17.485 1.00 37.12 248 TYR A C 1
ATOM 1913 O O . TYR A 1 248 ? -9.521 12.092 -17.839 1.00 37.12 248 TYR A O 1
ATOM 1921 N N . GLN A 1 249 ? -8.129 11.110 -16.387 1.00 35.16 249 GLN A N 1
ATOM 1922 C CA . GLN A 1 249 ? -8.990 11.245 -15.236 1.00 35.16 249 GLN A CA 1
ATOM 1923 C C . GLN A 1 249 ? -8.543 12.550 -14.586 1.00 35.16 249 GLN A C 1
ATOM 1925 O O . GLN A 1 249 ? -7.428 12.594 -14.054 1.00 35.16 249 GLN A O 1
ATOM 1930 N N . PRO A 1 250 ? -9.353 13.625 -14.642 1.00 26.92 250 PRO A N 1
ATOM 1931 C CA . PRO A 1 250 ? -9.144 14.709 -13.701 1.00 26.92 250 PRO A CA 1
ATOM 1932 C C . PRO A 1 250 ? -9.062 14.083 -12.302 1.00 26.92 250 PRO A C 1
ATOM 1934 O O . PRO A 1 250 ? -9.715 13.055 -12.063 1.00 26.92 250 PRO A O 1
ATOM 1937 N N . PRO A 1 251 ? -8.283 14.651 -11.362 1.00 35.50 251 PRO A N 1
ATOM 1938 C CA . PRO A 1 251 ? -8.564 14.378 -9.960 1.00 35.50 251 PRO A CA 1
ATOM 1939 C C . PRO A 1 251 ? -10.072 14.564 -9.802 1.00 35.50 251 PRO A C 1
ATOM 1941 O O . PRO A 1 251 ? -10.567 15.633 -10.147 1.00 35.50 251 PRO A O 1
ATOM 1944 N N . GLY A 1 252 ? -10.796 13.497 -9.438 1.00 31.81 252 GLY A N 1
ATOM 1945 C CA . GLY A 1 252 ? -12.249 13.566 -9.315 1.00 31.81 252 GLY A CA 1
ATOM 1946 C C . GLY A 1 252 ? -12.603 14.840 -8.558 1.00 31.81 252 GLY A C 1
ATOM 1947 O O . GLY A 1 252 ? -11.947 15.121 -7.553 1.00 31.81 252 GLY A O 1
ATOM 1948 N N . ASP A 1 253 ? -13.524 15.619 -9.126 1.00 31.61 253 ASP A N 1
ATOM 1949 C CA . ASP A 1 253 ? -13.915 16.984 -8.755 1.00 31.61 253 ASP A CA 1
ATOM 1950 C C . ASP A 1 253 ? -14.414 17.120 -7.302 1.00 31.61 253 ASP A C 1
ATOM 1952 O O . ASP A 1 253 ? -15.538 17.530 -7.061 1.00 31.61 253 ASP A O 1
ATOM 1956 N N . ASP A 1 254 ? -13.571 16.818 -6.318 1.00 35.78 254 ASP A N 1
ATOM 1957 C CA . ASP A 1 254 ? -13.796 17.056 -4.891 1.00 35.78 254 ASP A CA 1
ATOM 1958 C C . ASP A 1 254 ? -12.494 17.485 -4.186 1.00 35.78 254 ASP A C 1
ATOM 1960 O O . ASP A 1 254 ? -12.341 17.365 -2.970 1.00 35.78 254 ASP A O 1
ATOM 1964 N N . ALA A 1 255 ? -11.545 18.069 -4.927 1.00 30.58 255 ALA A N 1
ATOM 1965 C CA . ALA A 1 255 ? -10.563 18.977 -4.337 1.00 30.58 255 ALA A CA 1
ATOM 1966 C C . ALA A 1 255 ? -11.219 20.345 -4.080 1.00 30.58 255 ALA A C 1
ATOM 1968 O O . ALA A 1 255 ? -10.798 21.368 -4.619 1.00 30.58 255 ALA A O 1
ATOM 1969 N N . VAL A 1 256 ? -12.253 20.372 -3.235 1.00 24.58 256 VAL A N 1
ATOM 1970 C CA . VAL A 1 256 ? -12.595 21.596 -2.513 1.00 24.58 256 VAL A CA 1
ATOM 1971 C C . VAL A 1 256 ? -11.662 21.644 -1.314 1.00 24.58 256 VAL A C 1
ATOM 1973 O O . VAL A 1 256 ? -11.917 21.053 -0.267 1.00 24.58 256 VAL A O 1
ATOM 1976 N N . PHE A 1 257 ? -10.539 22.335 -1.500 1.00 27.50 257 PHE A N 1
ATOM 1977 C CA . PHE A 1 257 ? -9.862 22.970 -0.383 1.00 27.50 257 PHE A CA 1
ATOM 1978 C C . PHE A 1 257 ? -10.869 23.924 0.270 1.00 27.50 257 PHE A C 1
ATOM 1980 O O . PHE A 1 257 ? -11.314 24.885 -0.362 1.00 27.50 257 PHE A O 1
ATOM 1987 N N . ALA A 1 258 ? -11.240 23.626 1.510 1.00 29.34 258 ALA A N 1
ATOM 1988 C CA . ALA A 1 258 ? -11.625 24.638 2.481 1.00 29.34 258 ALA A CA 1
ATOM 1989 C C . ALA A 1 258 ? -10.465 24.781 3.467 1.00 29.34 258 ALA A C 1
ATOM 1991 O O . ALA A 1 258 ? -9.937 23.724 3.891 1.00 29.34 258 ALA A O 1
#

Secondary structure (DSSP, 8-state):
----SSGGGTT-HHHHHHHTS-S-SSS-B-TTS-HHHHHHHHHHHHHTTGGG---SS----SHHHH-SS---HHHHHHHHHHHHHTT--BSTT-TT-B--S-B-HHHHHHHHHHHHHHHHHHHHHHHHHHHHHHTT-S--PPPTTPPPPP--EETTTEEE------TT-TT---PPEEEE-TTS-EEEE-HHHHHHHHHTTGGGSTT-SB-S--EE-SSS-EEEEETTEEEEE-TT--EEEEE-------S-S-----

Radius of gyration: 20.83 Å; chains: 1; bounding box: 56×40×59 Å

Foldseek 3Di:
DDAFLDPLCRPPPLLVVLQPPPLPPPRWDDFPPALSVLLSLQVLLVQQVLLVPDPDDDDPVDSVVRSPSGRDPSQLSSLLVLCVLVVCFRVRPDNPGDRTSIGGNVSSNLSRVVSSLVVVLVVQQVVVQVVCVVVVAQADDDDPPDDFDHQHAPSSQADGFGADFPPPPPVPATGWGWGQGGVRHIEIDTDPQVVVCVVQVHLVGLQHHWDYYFDDPVQRKTKTHGPFWIWIAHPVRDIDTGGHPRPPPDPPPPPPDD

Organism: NCBI:txid1749